Protein AF-A0A2U1A9A3-F1 (afdb_monomer_lite)

Radius of gyration: 21.73 Å; chains: 1; bounding box: 80×41×47 Å

pLDDT: mean 74.32, std 14.32, range [37.69, 92.75]

Sequence (187 aa):
MKSFYVNKSLPLFVFAVIVMEMLCSCTKDVSLDPQYNYGFKYNHVYKTIDETILEKESDFRTLYFLSKINEAGKKDMDEYLSLENRMVALPKGTLFRVEQLIRSINPEHSTLFVKVRILNGHFKNIQATCFLNIDKYTDPIERDKSYKELRLIAEIPDPAVVIDLGEMPEYKDEKSIPEPEPITYTP

Secondary structure (DSSP, 8-state):
-------THHHHHHHHHHHHHHT--EEEE-TT-GGG-TTPPTT-EEEESS-EEEEEPSS-TT-EEEEEPPTTGGGGGGGGGBTTSSEEEEPTT-EEEEEEEEEEE-SS-EEEEEEEEE-SSTTTT-EEEEEEEE-TT--GGGTTS-TTTTT--B-SPPEEE-----S----SSGGGSPPPPP---B-

Foldseek 3Di:
DDDPPPPPVVVVVVVVVVVVVQQDWDKDWCQVPLLQCLVPHALAKFFFQAKWKWAADPVDNQATAIFHQDPVNVVVQLQQLAPVDRIHIDGGGWMKTFHTWMWIDHNPWIKIWTWIATLADPRHRRIYIWIWTDHPCPDSVCRVHHCVRVVTDTRHGDGDDRPPCPSPDPPPDSVPDDHGDDDRHDD

Organism: NCBI:txid172901

Structure (mmCIF, N/CA/C/O backbone):
data_AF-A0A2U1A9A3-F1
#
_entry.id   AF-A0A2U1A9A3-F1
#
loop_
_atom_site.group_PDB
_atom_site.id
_atom_site.type_symbol
_atom_site.label_atom_id
_atom_site.label_alt_id
_atom_site.label_comp_id
_atom_site.label_asym_id
_atom_site.label_entity_id
_atom_site.label_seq_id
_atom_site.pdbx_PDB_ins_code
_atom_site.Cartn_x
_atom_site.Cartn_y
_atom_site.Cartn_z
_atom_site.occupancy
_atom_site.B_iso_or_equiv
_atom_site.auth_seq_id
_atom_site.auth_comp_id
_atom_site.auth_asym_id
_atom_site.auth_atom_id
_atom_site.pdbx_PDB_model_num
ATOM 1 N N . MET A 1 1 ? 65.855 -17.925 -22.519 1.00 39.69 1 MET A N 1
ATOM 2 C CA . MET A 1 1 ? 64.381 -18.054 -22.573 1.00 39.69 1 MET A CA 1
ATOM 3 C C . MET A 1 1 ? 63.772 -17.035 -21.620 1.00 39.69 1 MET A C 1
ATOM 5 O O . MET A 1 1 ? 63.986 -17.152 -20.422 1.00 39.69 1 MET A O 1
ATOM 9 N N . LYS A 1 2 ? 63.107 -15.989 -22.132 1.00 37.69 2 LYS A N 1
ATOM 10 C CA . LYS A 1 2 ? 62.382 -15.023 -21.290 1.00 37.69 2 LYS A CA 1
ATOM 11 C C . LYS A 1 2 ? 61.052 -15.663 -20.889 1.00 37.69 2 LYS A C 1
ATOM 13 O O . LYS A 1 2 ? 60.216 -15.917 -21.748 1.00 37.69 2 LYS A O 1
ATOM 18 N N . SER A 1 3 ? 60.916 -15.984 -19.606 1.00 39.47 3 SER A N 1
ATOM 19 C CA . SER A 1 3 ? 59.683 -16.517 -19.032 1.00 39.47 3 SER A CA 1
ATOM 20 C C . SER A 1 3 ? 58.622 -15.418 -19.044 1.00 39.47 3 SER A C 1
ATOM 22 O O . SER A 1 3 ? 58.758 -14.415 -18.343 1.00 39.47 3 SER A O 1
ATOM 24 N N . PHE A 1 4 ? 57.591 -15.581 -19.871 1.00 44.16 4 PHE A N 1
ATOM 25 C CA . PHE A 1 4 ? 56.373 -14.788 -19.767 1.00 44.16 4 PHE A CA 1
ATOM 26 C C . PHE A 1 4 ? 55.632 -15.261 -18.517 1.00 44.16 4 PHE A C 1
ATOM 28 O O . PHE A 1 4 ? 54.899 -16.247 -18.547 1.00 44.16 4 PHE A O 1
ATOM 35 N N . TYR A 1 5 ? 55.850 -14.569 -17.399 1.00 47.19 5 TYR A N 1
ATOM 36 C CA . TYR A 1 5 ? 54.973 -14.681 -16.241 1.00 47.19 5 TYR A CA 1
ATOM 37 C C . TYR A 1 5 ? 53.593 -14.165 -16.657 1.00 47.19 5 TYR A C 1
ATOM 39 O O . TYR A 1 5 ? 53.336 -12.962 -16.663 1.00 47.19 5 TYR A O 1
ATOM 47 N N . VAL A 1 6 ? 52.707 -15.078 -17.058 1.00 53.41 6 VAL A N 1
ATOM 48 C CA . VAL A 1 6 ? 51.284 -14.777 -17.212 1.00 53.41 6 VAL A CA 1
ATOM 49 C C . VAL A 1 6 ? 50.788 -14.395 -15.824 1.00 53.41 6 VAL A C 1
ATOM 51 O O . VAL A 1 6 ? 50.753 -15.226 -14.914 1.00 53.41 6 VAL A O 1
ATOM 54 N N . ASN A 1 7 ? 50.494 -13.110 -15.646 1.00 53.59 7 ASN A N 1
ATOM 55 C CA . ASN A 1 7 ? 50.082 -12.542 -14.376 1.00 53.59 7 ASN A CA 1
ATOM 56 C C . ASN A 1 7 ? 48.704 -13.108 -14.001 1.00 53.59 7 ASN A C 1
ATOM 58 O O . ASN A 1 7 ? 47.671 -12.577 -14.404 1.00 53.59 7 ASN A O 1
ATOM 62 N N . LYS A 1 8 ? 48.694 -14.224 -13.260 1.00 54.75 8 LYS A N 1
ATOM 63 C CA . LYS A 1 8 ?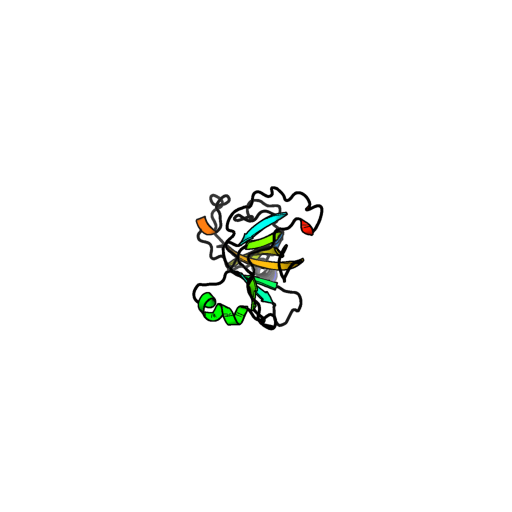 47.480 -14.923 -12.807 1.00 54.75 8 LYS A CA 1
ATOM 64 C C . LYS A 1 8 ? 46.558 -14.034 -11.962 1.00 54.75 8 LYS A C 1
ATOM 66 O O . LYS A 1 8 ? 45.409 -14.411 -11.768 1.00 54.75 8 LYS A O 1
ATOM 71 N N . SER A 1 9 ? 47.024 -12.872 -11.487 1.00 57.66 9 SER A N 1
ATOM 72 C CA . SER A 1 9 ? 46.188 -11.936 -10.731 1.00 57.66 9 SER A CA 1
ATOM 73 C C . SER A 1 9 ? 45.183 -11.190 -11.607 1.00 57.66 9 SER A C 1
ATOM 75 O O . SER A 1 9 ? 44.097 -10.899 -11.127 1.00 57.66 9 SER A O 1
ATOM 77 N N . LEU A 1 10 ? 45.487 -10.932 -12.886 1.00 57.78 10 LEU A N 1
ATOM 78 C CA . LEU A 1 10 ? 44.598 -10.184 -13.779 1.00 57.78 10 LEU A CA 1
ATOM 79 C C . LEU A 1 10 ? 43.265 -10.917 -14.037 1.00 57.78 10 LEU A C 1
ATOM 81 O O . LEU A 1 10 ? 42.221 -10.313 -13.807 1.00 57.78 10 LEU A O 1
ATOM 85 N N . PRO A 1 11 ? 43.243 -12.208 -14.439 1.00 66.56 11 PRO A N 1
ATOM 86 C CA . PRO A 1 11 ? 41.980 -12.924 -14.606 1.00 66.56 11 PRO A CA 1
ATOM 87 C C . PRO A 1 11 ? 41.238 -13.115 -13.279 1.00 66.56 11 PRO A C 1
ATOM 89 O O . PRO A 1 11 ? 40.016 -13.070 -13.272 1.00 66.56 11 PRO A O 1
ATOM 92 N N . LEU A 1 12 ? 41.948 -13.265 -12.155 1.00 63.25 12 LEU A N 1
ATOM 93 C CA . LEU A 1 12 ? 41.345 -13.395 -10.823 1.00 63.25 12 LEU A CA 1
ATOM 94 C C . LEU A 1 12 ? 40.696 -12.085 -10.354 1.00 63.25 12 LEU A C 1
ATOM 96 O O . LEU A 1 12 ? 39.623 -12.109 -9.764 1.00 63.25 12 LEU A O 1
ATOM 100 N N . PHE A 1 13 ? 41.319 -10.948 -10.664 1.00 65.50 13 PHE A N 1
ATOM 101 C CA . PHE A 1 13 ? 40.787 -9.618 -10.387 1.00 65.50 13 PHE A CA 1
ATOM 102 C C . PHE A 1 13 ? 39.561 -9.325 -11.256 1.00 65.50 13 PHE A C 1
ATOM 104 O O . PHE A 1 13 ? 38.554 -8.854 -10.745 1.00 65.50 13 PHE A O 1
ATOM 111 N N . VAL A 1 14 ? 39.602 -9.680 -12.544 1.00 67.56 14 VAL A N 1
ATOM 112 C CA . VAL A 1 14 ? 38.440 -9.573 -13.442 1.00 67.56 14 VAL A CA 1
ATOM 113 C C . VAL A 1 14 ? 37.297 -10.469 -12.959 1.00 67.56 14 VAL A C 1
ATOM 115 O O . VAL A 1 14 ? 36.159 -10.019 -12.904 1.00 67.56 14 VAL A O 1
ATOM 118 N N . PHE A 1 15 ? 37.585 -11.701 -12.529 1.00 66.19 15 PHE A N 1
ATOM 119 C CA . PHE A 1 15 ? 36.570 -12.596 -11.970 1.00 66.19 15 PHE A CA 1
ATOM 120 C C . PHE A 1 15 ? 35.993 -12.056 -10.655 1.00 66.19 15 PHE A C 1
ATOM 122 O O . PHE A 1 15 ? 34.787 -12.116 -10.453 1.00 66.19 15 PHE A O 1
ATOM 129 N N . ALA A 1 16 ? 36.823 -11.475 -9.784 1.00 62.78 16 ALA A N 1
ATOM 130 C CA . ALA A 1 16 ? 36.376 -10.855 -8.539 1.00 62.78 16 ALA A CA 1
ATOM 131 C C . ALA A 1 16 ? 35.516 -9.606 -8.781 1.00 62.78 16 ALA A C 1
ATOM 133 O O . ALA A 1 16 ? 34.522 -9.429 -8.087 1.00 62.78 16 ALA A O 1
ATOM 134 N N . VAL A 1 17 ? 35.847 -8.774 -9.775 1.00 60.88 17 VAL A N 1
ATOM 135 C CA . VAL A 1 17 ? 35.024 -7.620 -10.177 1.00 60.88 17 VAL A CA 1
ATOM 136 C C . VAL A 1 17 ? 33.693 -8.086 -10.759 1.00 60.88 17 VAL A C 1
ATOM 138 O O . VAL A 1 17 ? 32.663 -7.586 -10.338 1.00 60.88 17 VAL A O 1
ATOM 141 N N . ILE A 1 18 ? 33.688 -9.094 -11.634 1.00 59.59 18 ILE A N 1
ATOM 142 C CA . ILE A 1 18 ? 32.456 -9.663 -12.203 1.00 59.59 18 ILE A CA 1
ATOM 143 C C . ILE A 1 18 ? 31.577 -10.294 -11.108 1.00 59.59 18 ILE A C 1
ATOM 145 O O . ILE A 1 18 ? 30.362 -10.126 -11.116 1.00 59.59 18 ILE A O 1
ATOM 149 N N . VAL A 1 19 ? 32.172 -10.998 -10.138 1.00 57.22 19 VAL A N 1
ATOM 150 C CA . VAL A 1 19 ? 31.445 -11.573 -8.993 1.00 57.22 19 VAL A CA 1
ATOM 151 C C . VAL A 1 19 ? 30.937 -10.476 -8.051 1.00 57.22 19 VAL A C 1
ATOM 153 O O . VAL A 1 19 ? 29.809 -10.570 -7.580 1.00 57.22 19 VAL A O 1
ATOM 156 N N . MET A 1 20 ? 31.709 -9.411 -7.814 1.00 53.34 20 MET A N 1
ATOM 157 C CA . MET A 1 20 ? 31.270 -8.254 -7.021 1.00 53.34 20 MET A CA 1
ATOM 158 C C . MET A 1 20 ? 30.166 -7.454 -7.725 1.00 53.34 20 MET A C 1
ATOM 160 O O . MET A 1 20 ? 29.216 -7.050 -7.066 1.00 53.34 20 MET A O 1
ATOM 164 N N . GLU A 1 21 ? 30.228 -7.290 -9.050 1.00 49.75 21 GLU A N 1
ATOM 165 C CA . GLU A 1 21 ? 29.154 -6.693 -9.857 1.00 49.75 21 GLU A CA 1
ATOM 166 C C . GLU A 1 21 ? 27.895 -7.571 -9.862 1.00 49.75 21 GLU A C 1
ATOM 168 O O . GLU A 1 21 ? 26.786 -7.044 -9.816 1.00 49.75 21 GLU A O 1
ATOM 173 N N . MET A 1 22 ? 28.041 -8.903 -9.832 1.00 51.38 22 MET A N 1
ATOM 174 C CA . MET A 1 22 ? 26.911 -9.822 -9.643 1.00 51.38 22 MET A CA 1
ATOM 175 C C . MET A 1 22 ? 26.322 -9.775 -8.227 1.00 51.38 22 MET A C 1
ATOM 177 O O . MET A 1 22 ? 25.155 -10.107 -8.063 1.00 51.38 22 MET A O 1
ATOM 181 N N . LEU A 1 23 ? 27.080 -9.357 -7.211 1.00 50.19 23 LEU A N 1
ATOM 182 C CA . LEU A 1 23 ? 26.618 -9.252 -5.819 1.00 50.19 23 LEU A CA 1
ATOM 183 C C . LEU A 1 23 ? 26.020 -7.879 -5.472 1.00 50.19 23 LEU A C 1
ATOM 185 O O . LEU A 1 23 ? 25.498 -7.699 -4.371 1.00 50.19 23 LEU A O 1
ATOM 189 N N . CYS A 1 24 ? 26.055 -6.912 -6.389 1.00 56.44 24 CYS A N 1
ATOM 190 C CA . CYS A 1 24 ? 25.437 -5.613 -6.170 1.00 56.44 24 CYS A CA 1
ATOM 191 C C . CYS A 1 24 ? 23.916 -5.719 -6.310 1.00 56.44 24 CYS A C 1
ATOM 193 O O . CYS A 1 24 ? 23.366 -5.710 -7.410 1.00 56.44 24 CYS A O 1
ATOM 195 N N . SER A 1 25 ? 23.222 -5.765 -5.173 1.00 60.03 25 SER A N 1
ATOM 196 C CA . SER A 1 25 ? 21.809 -5.408 -5.134 1.00 60.03 25 SER A CA 1
ATOM 197 C C . SER A 1 25 ? 21.655 -3.977 -5.658 1.00 60.03 25 SER A C 1
ATOM 199 O O . SER A 1 25 ? 22.140 -3.030 -5.034 1.00 60.03 25 SER A O 1
ATOM 201 N N . CYS A 1 26 ? 21.007 -3.813 -6.806 1.00 71.50 26 CYS A N 1
ATOM 202 C CA . CYS A 1 26 ? 20.760 -2.506 -7.401 1.00 71.50 26 CYS A CA 1
ATOM 203 C C . CYS A 1 26 ? 19.384 -2.017 -6.966 1.00 71.50 26 CYS A C 1
ATOM 205 O O . CYS A 1 26 ? 18.371 -2.622 -7.320 1.00 71.50 26 CYS A O 1
ATOM 207 N N . THR A 1 27 ? 19.344 -0.908 -6.232 1.00 77.69 27 THR A N 1
ATOM 208 C CA . THR A 1 27 ? 18.111 -0.168 -5.968 1.00 77.69 27 THR A CA 1
ATOM 209 C C . THR A 1 27 ? 18.036 1.035 -6.899 1.00 77.69 27 THR A C 1
ATOM 211 O O . THR A 1 27 ? 18.993 1.795 -7.047 1.00 77.69 27 THR A O 1
ATOM 214 N N . LYS A 1 28 ? 16.900 1.202 -7.574 1.00 83.62 28 LYS A N 1
ATOM 215 C CA . LYS A 1 28 ? 16.670 2.309 -8.503 1.00 83.62 28 LYS A CA 1
ATOM 216 C C . LYS A 1 28 ? 15.280 2.885 -8.283 1.00 83.62 28 LYS A C 1
ATOM 218 O O . LYS A 1 28 ? 14.304 2.139 -8.243 1.00 83.62 28 LYS A O 1
ATOM 223 N N . ASP A 1 29 ? 15.202 4.208 -8.181 1.00 86.44 29 ASP A N 1
ATOM 224 C CA . ASP A 1 29 ? 13.930 4.917 -8.282 1.00 86.44 29 ASP A CA 1
ATOM 225 C C . ASP A 1 29 ? 13.413 4.814 -9.722 1.00 86.44 29 ASP A C 1
ATOM 227 O O . ASP A 1 29 ? 14.089 5.197 -10.681 1.00 86.44 29 ASP A O 1
ATOM 231 N N . VAL A 1 30 ? 12.231 4.229 -9.859 1.00 85.88 30 VAL A N 1
ATOM 232 C CA . VAL A 1 30 ? 11.543 3.971 -11.124 1.00 85.88 30 VAL A CA 1
ATOM 233 C C . VAL A 1 30 ? 10.169 4.644 -11.154 1.00 85.88 30 VAL A C 1
ATOM 235 O O . VAL A 1 30 ? 9.340 4.308 -11.990 1.00 85.88 30 VAL A O 1
ATOM 238 N N . SER A 1 31 ? 9.925 5.625 -10.277 1.00 84.50 31 SER A N 1
ATOM 239 C CA . SER A 1 31 ? 8.632 6.317 -10.138 1.00 84.50 31 SER A CA 1
ATOM 240 C C . SER A 1 31 ? 8.124 6.932 -11.442 1.00 84.50 31 SER A C 1
ATOM 242 O O . SER A 1 31 ? 6.923 6.943 -11.697 1.00 84.50 31 SER A O 1
ATOM 244 N N . LEU A 1 32 ? 9.044 7.432 -12.271 1.00 83.44 32 LEU A N 1
ATOM 245 C CA . LEU A 1 32 ? 8.745 8.074 -13.554 1.00 83.44 32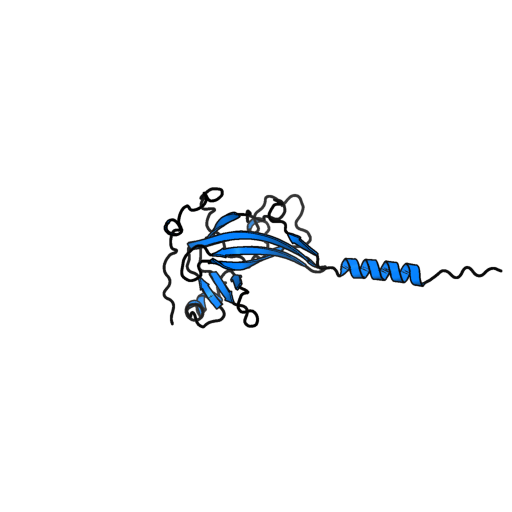 LEU A CA 1
ATOM 246 C C . LEU A 1 32 ? 8.905 7.134 -14.753 1.00 83.44 32 LEU A C 1
ATOM 248 O O . LEU A 1 32 ? 8.773 7.583 -15.888 1.00 83.44 32 LEU A O 1
ATOM 252 N N . ASP A 1 33 ? 9.224 5.861 -14.520 1.00 81.94 33 ASP A N 1
ATOM 253 C CA . ASP A 1 33 ? 9.411 4.873 -15.573 1.00 81.94 33 ASP A CA 1
ATOM 254 C C . ASP A 1 33 ? 8.151 3.997 -15.672 1.00 81.94 33 ASP A C 1
ATOM 256 O O . ASP A 1 33 ? 7.931 3.127 -14.820 1.00 81.94 33 ASP A O 1
ATOM 260 N N . PRO A 1 34 ? 7.302 4.205 -16.700 1.00 74.31 34 PRO A N 1
ATOM 261 C CA . PRO A 1 34 ? 6.037 3.491 -16.832 1.00 74.31 34 PRO A CA 1
ATOM 262 C C . PRO A 1 34 ? 6.207 1.972 -16.860 1.00 74.31 34 PRO A C 1
ATOM 264 O O . PRO A 1 34 ? 5.292 1.263 -16.451 1.00 74.31 34 PRO A O 1
ATOM 267 N N . GLN A 1 35 ? 7.377 1.471 -17.275 1.00 75.69 35 GLN A N 1
ATOM 268 C CA . GLN A 1 35 ? 7.673 0.040 -17.329 1.00 75.69 35 GLN A CA 1
ATOM 269 C C . GLN A 1 35 ? 7.561 -0.646 -15.959 1.00 75.69 35 GLN A C 1
ATOM 271 O O . GLN A 1 35 ? 7.326 -1.851 -15.897 1.00 75.69 35 GLN A O 1
ATOM 276 N N . TYR A 1 36 ? 7.760 0.090 -14.865 1.00 76.25 36 TYR A N 1
ATOM 277 C CA . TYR A 1 36 ? 7.803 -0.474 -13.515 1.00 76.25 36 TYR A CA 1
ATOM 278 C C . TYR A 1 36 ? 6.608 -0.067 -12.661 1.00 76.25 36 TYR A C 1
ATOM 280 O O . TYR A 1 36 ? 6.655 -0.180 -11.438 1.00 76.25 36 TYR A O 1
ATOM 288 N N . ASN A 1 37 ? 5.542 0.413 -13.299 1.00 74.69 37 ASN A N 1
ATOM 289 C CA . ASN A 1 37 ? 4.372 0.907 -12.596 1.00 74.69 37 ASN A CA 1
ATOM 290 C C . ASN A 1 37 ? 3.504 -0.261 -12.073 1.00 74.69 37 ASN A C 1
ATOM 292 O O . ASN A 1 37 ? 2.991 -0.179 -10.965 1.00 74.69 37 ASN A O 1
ATOM 296 N N . TYR A 1 38 ? 3.392 -1.380 -12.806 1.00 75.75 38 TYR A N 1
ATOM 297 C CA . TYR A 1 38 ? 2.567 -2.558 -12.464 1.00 75.75 38 TYR A CA 1
ATOM 298 C C . TYR A 1 38 ? 1.140 -2.221 -11.971 1.00 75.75 38 TYR A C 1
ATOM 300 O O . TYR A 1 38 ? 0.568 -2.931 -11.138 1.00 75.75 38 TYR A O 1
ATOM 308 N N . GLY A 1 39 ? 0.556 -1.128 -12.478 1.00 76.88 39 GLY A N 1
ATOM 309 C CA . GLY A 1 39 ? -0.741 -0.582 -12.049 1.00 76.88 39 GLY A CA 1
ATOM 310 C C . GLY A 1 39 ? -0.673 0.552 -11.010 1.00 76.88 39 GLY A C 1
ATOM 311 O O . GLY A 1 39 ? -1.685 1.214 -10.765 1.00 76.88 39 GLY A O 1
ATOM 312 N N . PHE A 1 40 ? 0.505 0.832 -10.449 1.00 80.44 40 PHE A N 1
ATOM 313 C CA . PHE A 1 40 ? 0.788 1.920 -9.509 1.00 80.44 40 PHE A CA 1
ATOM 314 C C . PHE A 1 40 ? 1.415 3.112 -10.214 1.00 80.44 40 PHE A C 1
ATOM 316 O O . PHE A 1 40 ? 2.524 3.037 -10.723 1.00 80.44 40 PHE A O 1
ATOM 323 N N . LYS A 1 41 ? 0.728 4.247 -10.211 1.00 81.75 41 LYS A N 1
ATOM 324 C CA . LYS A 1 41 ? 1.189 5.490 -10.819 1.00 81.75 41 LYS A CA 1
ATOM 325 C C . LYS A 1 41 ? 1.710 6.415 -9.736 1.00 81.75 41 LYS A C 1
ATOM 327 O O . LYS A 1 41 ? 1.053 6.615 -8.716 1.00 81.75 41 LYS A O 1
ATOM 332 N N . TYR A 1 42 ? 2.879 6.995 -9.978 1.00 83.50 42 TYR A N 1
ATOM 333 C CA . TYR A 1 42 ? 3.433 8.032 -9.119 1.00 83.50 42 TYR A CA 1
ATOM 334 C C . TYR A 1 42 ? 2.439 9.191 -8.938 1.00 83.50 42 TYR A C 1
ATOM 336 O O . TYR A 1 42 ? 1.751 9.579 -9.880 1.00 83.50 42 TYR A O 1
ATOM 344 N N . ASN A 1 43 ? 2.358 9.716 -7.714 1.00 82.75 43 ASN A N 1
ATOM 345 C CA . ASN A 1 43 ? 1.446 10.780 -7.286 1.00 82.75 43 ASN A CA 1
ATOM 346 C C . ASN A 1 43 ? -0.055 10.468 -7.456 1.00 82.75 43 ASN A C 1
ATOM 348 O O . ASN A 1 43 ? -0.900 11.355 -7.341 1.00 82.75 43 ASN A O 1
ATOM 352 N N . HIS A 1 44 ? -0.409 9.206 -7.700 1.00 81.50 44 HIS A N 1
ATOM 353 C CA . HIS A 1 44 ? -1.796 8.787 -7.825 1.00 81.50 44 HIS A CA 1
ATOM 354 C C . HIS A 1 44 ? -2.343 8.257 -6.498 1.00 81.50 44 HIS A C 1
ATOM 356 O O . HIS A 1 44 ? -1.597 7.713 -5.675 1.00 81.50 44 HIS A O 1
ATOM 362 N N . VAL A 1 45 ? -3.650 8.435 -6.293 1.00 84.19 45 VAL A N 1
ATOM 363 C CA . VAL A 1 45 ? -4.359 8.015 -5.081 1.00 84.19 45 VAL A CA 1
ATOM 364 C C . VAL A 1 45 ? -5.168 6.764 -5.355 1.00 84.19 45 VAL A C 1
ATOM 366 O O . VAL A 1 45 ? -5.878 6.661 -6.350 1.00 84.19 45 VAL A O 1
ATOM 369 N N . TYR A 1 46 ? -5.094 5.834 -4.419 1.00 83.75 46 TYR A N 1
ATOM 370 C CA . TYR A 1 46 ? -5.783 4.560 -4.467 1.00 83.75 46 TYR A CA 1
ATOM 371 C C . TYR A 1 46 ? -6.631 4.385 -3.215 1.00 83.75 46 TYR A C 1
ATOM 373 O O . TYR A 1 46 ? -6.301 4.904 -2.148 1.00 83.75 46 TYR A O 1
ATOM 381 N N . LYS A 1 47 ? -7.718 3.626 -3.361 1.00 86.00 47 LYS A N 1
ATOM 382 C CA . LYS A 1 47 ? -8.618 3.237 -2.275 1.00 86.00 47 LYS A CA 1
ATOM 383 C C . LYS A 1 47 ? -8.601 1.722 -2.107 1.00 86.00 47 LYS A C 1
ATOM 385 O O . LYS A 1 47 ? -8.735 1.000 -3.098 1.00 86.00 47 LYS A O 1
ATOM 390 N N . THR A 1 48 ? -8.465 1.245 -0.875 1.00 85.88 48 THR A N 1
ATOM 391 C CA . THR A 1 48 ? -8.499 -0.194 -0.560 1.00 85.88 48 THR A CA 1
ATOM 392 C C . THR A 1 48 ? -9.912 -0.775 -0.734 1.00 85.88 48 THR A C 1
ATOM 394 O O . THR A 1 48 ? -10.902 -0.102 -0.425 1.00 85.88 48 THR A O 1
ATOM 397 N N . ILE A 1 49 ? -10.031 -2.009 -1.257 1.00 82.12 49 ILE A N 1
ATOM 398 C CA . ILE A 1 49 ? -11.334 -2.728 -1.339 1.00 82.12 49 ILE A CA 1
ATOM 399 C C . ILE A 1 49 ? -11.734 -3.317 0.005 1.00 82.12 49 ILE A C 1
ATOM 401 O O . ILE A 1 49 ? -12.916 -3.363 0.327 1.00 82.12 49 ILE A O 1
ATOM 405 N N . ASP A 1 50 ? -10.726 -3.786 0.724 1.00 85.00 50 ASP A N 1
ATOM 406 C CA . ASP A 1 50 ? -10.820 -4.571 1.943 1.00 85.00 50 ASP A CA 1
ATOM 407 C C . ASP A 1 50 ? -9.953 -3.904 3.017 1.00 85.00 50 ASP A C 1
ATOM 409 O O . ASP A 1 50 ? -9.210 -2.950 2.747 1.00 85.00 50 ASP A O 1
ATOM 413 N N . GLU A 1 51 ? -10.044 -4.422 4.234 1.00 87.88 51 GLU A N 1
ATOM 414 C CA . GLU A 1 51 ? -9.143 -4.094 5.327 1.00 87.88 51 GLU A CA 1
ATOM 415 C C . GLU A 1 51 ? -7.698 -4.511 4.993 1.00 87.88 51 GLU A C 1
ATOM 417 O O . GLU A 1 51 ? -7.437 -5.498 4.293 1.00 87.88 51 GLU A O 1
ATOM 422 N N . THR A 1 52 ? -6.735 -3.745 5.499 1.00 89.06 52 THR A N 1
ATOM 423 C CA . THR A 1 52 ? -5.301 -3.948 5.226 1.00 89.06 52 THR A CA 1
ATOM 424 C C . THR A 1 52 ? -4.502 -3.875 6.508 1.00 89.06 52 THR A C 1
ATOM 426 O O . THR A 1 52 ? -4.839 -3.064 7.360 1.00 89.06 52 THR A O 1
ATOM 429 N N . ILE A 1 53 ? -3.415 -4.627 6.640 1.00 91.19 53 ILE A N 1
ATOM 430 C CA . ILE A 1 53 ? -2.533 -4.489 7.800 1.00 91.19 53 ILE A CA 1
ATOM 431 C C . ILE A 1 53 ? -1.536 -3.368 7.558 1.00 91.19 53 ILE A C 1
ATOM 433 O O . ILE A 1 53 ? -0.850 -3.333 6.538 1.00 91.19 53 ILE A O 1
ATOM 437 N N . LEU A 1 54 ? -1.439 -2.481 8.539 1.00 91.25 54 LEU A N 1
ATOM 438 C CA . LEU A 1 54 ? -0.297 -1.620 8.763 1.00 91.25 54 LEU A CA 1
ATOM 439 C C . LEU A 1 54 ? 0.595 -2.281 9.812 1.00 91.25 54 LEU A C 1
ATOM 441 O O . LEU A 1 54 ? 0.257 -2.337 10.993 1.00 91.25 54 LEU A O 1
ATOM 445 N N . GLU A 1 55 ? 1.742 -2.781 9.384 1.00 90.88 55 GLU A N 1
ATOM 446 C CA . GLU A 1 55 ? 2.753 -3.328 10.274 1.00 90.88 55 GLU A CA 1
ATOM 447 C C . GLU A 1 55 ? 3.795 -2.260 10.589 1.00 90.88 55 GLU A C 1
ATOM 449 O O . GLU A 1 55 ? 4.361 -1.635 9.694 1.00 90.88 55 GLU A O 1
ATOM 454 N N . LYS A 1 56 ? 4.077 -2.070 11.872 1.00 87.25 56 LYS A N 1
ATOM 455 C CA . LYS A 1 56 ? 5.178 -1.249 12.357 1.00 87.25 56 LYS A CA 1
ATOM 456 C C . LYS A 1 56 ? 6.388 -2.136 12.611 1.00 87.25 56 LYS A C 1
ATOM 458 O O . LYS A 1 56 ? 6.283 -3.153 13.290 1.00 87.25 56 LYS A O 1
ATOM 463 N N . GLU A 1 57 ? 7.553 -1.756 12.111 1.00 82.00 57 GLU A N 1
ATOM 464 C CA . GLU A 1 57 ? 8.758 -2.529 12.394 1.00 82.00 57 GLU A CA 1
ATOM 465 C C . GLU A 1 57 ? 9.188 -2.343 13.856 1.00 82.00 57 GLU A C 1
ATOM 467 O O . GLU A 1 57 ? 9.298 -1.220 14.354 1.00 82.00 57 GLU A O 1
ATOM 472 N N . SER A 1 58 ? 9.422 -3.447 14.568 1.00 68.81 58 SER A N 1
ATOM 473 C CA . SER A 1 58 ? 9.710 -3.429 16.010 1.00 68.81 58 SER A CA 1
ATOM 474 C C . SER A 1 58 ? 10.982 -2.650 16.360 1.00 68.81 58 SER A C 1
ATOM 476 O O . SER A 1 58 ? 11.004 -1.940 17.365 1.00 68.81 58 SER A O 1
ATOM 478 N N . ASP A 1 59 ? 12.006 -2.727 15.509 1.00 67.31 59 ASP A N 1
ATOM 479 C CA . ASP A 1 59 ? 13.313 -2.106 15.758 1.00 67.31 59 ASP A CA 1
ATOM 480 C C . ASP A 1 59 ? 13.410 -0.676 15.203 1.00 67.31 59 ASP A C 1
ATOM 482 O O . ASP A 1 59 ? 14.252 0.118 15.630 1.00 67.31 59 ASP A O 1
ATOM 486 N N . PHE A 1 60 ? 12.502 -0.303 14.296 1.00 61.03 60 PHE A N 1
ATOM 487 C CA . PHE A 1 60 ? 12.500 0.995 13.635 1.00 61.03 60 PHE A CA 1
ATOM 488 C C . PHE A 1 60 ? 11.174 1.708 13.881 1.00 61.03 60 PHE A C 1
ATOM 490 O O . PHE A 1 60 ? 10.164 1.449 13.235 1.00 61.03 60 PHE A O 1
ATOM 497 N N . ARG A 1 61 ? 11.191 2.702 14.779 1.00 63.53 61 ARG A N 1
ATOM 498 C CA . ARG A 1 61 ? 9.990 3.460 15.192 1.00 63.53 61 ARG A CA 1
ATOM 499 C C . ARG A 1 61 ? 9.219 4.129 14.042 1.00 63.53 61 ARG A C 1
ATOM 501 O O . ARG A 1 61 ? 8.090 4.561 14.265 1.00 63.53 61 ARG A O 1
ATOM 508 N N . THR A 1 62 ? 9.827 4.259 12.865 1.00 69.94 62 THR A N 1
ATOM 509 C CA . THR A 1 62 ? 9.306 5.010 11.717 1.00 69.94 62 THR A CA 1
ATOM 510 C C . THR A 1 62 ? 9.106 4.171 10.457 1.00 69.94 62 THR A C 1
ATOM 512 O O . THR A 1 62 ? 8.690 4.739 9.450 1.00 69.94 62 THR A O 1
ATOM 515 N N . LEU A 1 63 ? 9.426 2.872 10.469 1.00 81.81 63 LEU A N 1
ATOM 516 C CA . LEU A 1 63 ? 9.201 2.013 9.307 1.00 81.81 63 LEU A CA 1
ATOM 517 C C . LEU A 1 63 ? 7.845 1.334 9.425 1.00 81.81 63 LEU A C 1
ATOM 519 O O . LEU A 1 63 ? 7.540 0.685 10.427 1.00 81.81 63 LEU A O 1
ATOM 523 N N . TYR A 1 64 ? 7.045 1.526 8.382 1.00 88.75 64 TYR A N 1
ATOM 524 C CA . TYR A 1 64 ? 5.725 0.943 8.259 1.00 88.75 64 TYR A CA 1
ATOM 525 C C . TYR A 1 64 ? 5.624 0.162 6.960 1.00 88.75 64 TYR A C 1
ATOM 527 O O . TYR A 1 64 ? 6.096 0.610 5.907 1.00 88.75 64 TYR A O 1
ATOM 535 N N . PHE A 1 65 ? 4.947 -0.971 7.034 1.00 89.94 65 PHE A N 1
ATOM 536 C CA . PHE A 1 65 ? 4.642 -1.824 5.904 1.00 89.94 65 PHE A CA 1
ATOM 537 C C . PHE A 1 65 ? 3.138 -1.954 5.759 1.00 89.94 65 PHE A C 1
ATOM 539 O O . PHE A 1 65 ? 2.418 -2.063 6.748 1.00 89.94 65 PHE A O 1
ATOM 546 N N . LEU A 1 66 ? 2.667 -1.906 4.520 1.00 89.62 66 LEU A N 1
ATOM 547 C CA . LEU A 1 66 ? 1.276 -2.171 4.199 1.00 89.62 66 LEU A CA 1
ATOM 548 C C . LEU A 1 66 ? 1.179 -3.520 3.518 1.00 89.62 66 LEU A C 1
ATOM 550 O O . LEU A 1 66 ? 1.791 -3.731 2.466 1.00 89.62 66 LEU A O 1
ATOM 554 N N . SER A 1 67 ? 0.370 -4.393 4.105 1.00 88.00 67 SER A N 1
ATOM 555 C CA . SER A 1 67 ? 0.111 -5.717 3.573 1.00 88.00 67 SER A CA 1
ATOM 556 C C . SER A 1 67 ? -1.383 -6.017 3.472 1.00 88.00 67 SER A C 1
ATOM 558 O O . SER A 1 67 ? -2.226 -5.504 4.215 1.00 88.00 67 SER A O 1
ATOM 560 N N . LYS A 1 68 ? -1.742 -6.849 2.498 1.00 85.31 68 LYS A N 1
ATOM 561 C CA . LYS A 1 68 ? -3.082 -7.417 2.380 1.00 85.31 68 LYS A CA 1
ATOM 562 C C . LYS A 1 68 ? -3.334 -8.399 3.527 1.00 85.31 68 LYS A C 1
ATOM 564 O O . LYS A 1 68 ? -2.508 -9.267 3.798 1.00 85.31 68 LYS A O 1
ATOM 569 N N . ILE A 1 69 ? -4.526 -8.339 4.121 1.00 82.75 69 ILE A N 1
ATOM 570 C CA . ILE A 1 69 ? -4.978 -9.366 5.064 1.00 82.75 69 ILE A CA 1
ATOM 571 C C . ILE A 1 69 ? -5.326 -10.636 4.279 1.00 82.75 69 ILE A C 1
ATOM 573 O O . ILE A 1 69 ? -6.201 -10.628 3.407 1.00 82.75 69 ILE A O 1
ATOM 577 N N . ASN A 1 70 ? -4.639 -11.738 4.575 1.00 79.88 70 ASN A N 1
ATOM 578 C CA . ASN A 1 70 ? -4.975 -13.047 4.019 1.00 79.88 70 ASN A CA 1
ATOM 579 C C . ASN A 1 70 ? -6.209 -13.648 4.728 1.00 79.88 70 ASN A C 1
ATOM 581 O O . ASN A 1 70 ? -6.590 -13.227 5.817 1.00 79.88 70 ASN A O 1
ATOM 585 N N . GLU A 1 71 ? -6.857 -14.648 4.123 1.00 76.94 71 GLU A N 1
ATOM 586 C CA . GLU A 1 71 ? -8.073 -15.253 4.703 1.00 76.94 71 GLU A CA 1
ATOM 587 C C . GLU A 1 71 ? -7.857 -15.848 6.101 1.00 76.94 71 GLU A C 1
ATOM 589 O O . GLU A 1 71 ? -8.784 -15.872 6.907 1.00 76.94 71 GLU A O 1
ATOM 594 N N . ALA A 1 72 ? -6.641 -16.318 6.395 1.00 72.12 72 ALA A N 1
ATOM 595 C CA . ALA A 1 72 ? -6.282 -16.810 7.718 1.00 72.12 72 ALA A CA 1
ATOM 596 C C . ALA A 1 72 ? -6.284 -15.673 8.752 1.00 72.12 72 ALA A C 1
ATOM 598 O O . ALA A 1 72 ? -6.956 -15.793 9.767 1.00 72.12 72 ALA A O 1
ATOM 599 N N . GLY A 1 73 ? -5.636 -14.547 8.448 1.00 75.06 73 GLY A N 1
ATOM 600 C CA . GLY A 1 73 ? -5.559 -13.371 9.312 1.00 75.06 73 GLY A CA 1
ATOM 601 C C . GLY A 1 73 ? -6.902 -12.674 9.508 1.00 75.06 73 GLY A C 1
ATOM 602 O O . GLY A 1 73 ? -7.122 -12.065 10.547 1.00 75.06 73 GLY A O 1
ATOM 603 N N . LYS A 1 74 ? -7.864 -12.826 8.582 1.00 80.06 74 LYS A N 1
ATOM 604 C CA . LYS A 1 74 ? -9.238 -12.340 8.815 1.00 80.06 74 LYS A CA 1
ATOM 605 C C . LYS A 1 74 ? -9.914 -13.023 10.015 1.00 80.06 74 LYS A C 1
ATOM 607 O O . LYS A 1 74 ? -10.848 -12.449 10.565 1.00 80.06 74 LYS A O 1
ATOM 612 N N . LYS A 1 75 ? -9.480 -14.226 10.420 1.00 81.19 75 LYS A N 1
ATOM 613 C CA . LYS A 1 75 ? -10.033 -14.932 11.593 1.00 81.19 75 LYS A CA 1
ATOM 614 C C . LYS A 1 75 ? -9.574 -14.330 12.917 1.00 81.19 75 LYS A C 1
ATOM 616 O O . LYS A 1 75 ? -10.333 -14.380 13.875 1.00 81.19 75 LYS A O 1
ATOM 621 N N . ASP A 1 76 ? -8.395 -13.719 12.920 1.00 82.56 76 ASP A N 1
ATOM 622 C CA . ASP A 1 76 ? -7.764 -13.115 14.095 1.00 82.56 76 ASP A CA 1
ATOM 623 C C . ASP A 1 76 ? -7.856 -11.576 14.032 1.00 82.56 76 ASP A C 1
ATOM 625 O O . ASP A 1 76 ? -7.037 -10.859 14.599 1.00 82.56 76 ASP A O 1
ATOM 629 N N . MET A 1 77 ? -8.863 -11.047 13.319 1.00 83.88 77 MET A N 1
ATOM 630 C CA . MET A 1 77 ? -9.017 -9.610 13.059 1.00 83.88 77 MET A CA 1
ATOM 631 C C . MET A 1 77 ? -9.049 -8.776 14.341 1.00 83.88 77 MET A C 1
ATOM 633 O O . MET A 1 77 ? -8.484 -7.686 14.367 1.00 83.88 77 MET A O 1
ATOM 637 N N . ASP A 1 78 ? -9.669 -9.301 15.400 1.00 84.88 78 ASP A N 1
ATOM 638 C CA . ASP A 1 78 ? -9.762 -8.628 16.697 1.00 84.88 78 ASP A CA 1
ATOM 639 C C . ASP A 1 78 ? -8.377 -8.323 17.289 1.00 84.88 78 ASP A C 1
ATOM 641 O O . ASP A 1 78 ? -8.196 -7.282 17.920 1.00 84.88 78 ASP A O 1
ATOM 645 N N . GLU A 1 79 ? -7.371 -9.165 17.026 1.00 83.75 79 GLU A N 1
ATOM 646 C CA . GLU A 1 79 ? -5.994 -8.902 17.453 1.00 83.75 79 GLU A CA 1
ATOM 647 C C . GLU A 1 79 ? -5.414 -7.684 16.724 1.00 83.75 79 GLU A C 1
ATOM 649 O O . GLU A 1 79 ? -4.691 -6.886 17.313 1.00 83.75 79 GLU A O 1
ATOM 654 N N . TYR A 1 80 ? -5.776 -7.455 15.464 1.00 86.06 80 TYR A N 1
ATOM 655 C CA . TYR A 1 80 ? -5.300 -6.300 14.700 1.00 86.06 80 TYR A CA 1
ATOM 656 C C . TYR A 1 80 ? -6.045 -4.997 15.020 1.00 86.06 80 TYR A C 1
ATOM 658 O O . TYR A 1 80 ? -5.661 -3.942 14.518 1.00 86.06 80 TYR A O 1
ATOM 666 N N . LEU A 1 81 ? -7.099 -5.025 15.839 1.00 85.88 81 LEU A N 1
ATOM 667 C CA . LEU A 1 81 ? -7.860 -3.826 16.213 1.00 85.88 81 LEU A CA 1
ATOM 668 C C . LEU A 1 81 ? -7.289 -3.096 17.438 1.00 85.88 81 LEU A C 1
ATOM 670 O O . LEU A 1 81 ? -7.804 -2.036 17.796 1.00 85.88 81 LEU A O 1
ATOM 674 N N . SER A 1 82 ? -6.214 -3.597 18.053 1.00 86.12 82 SER A N 1
ATOM 675 C CA . SER A 1 82 ? -5.499 -2.878 19.114 1.00 86.12 82 SER A CA 1
ATOM 676 C C . SER A 1 82 ? -4.445 -1.930 18.546 1.00 86.12 82 SER A C 1
ATOM 678 O O . SER A 1 82 ? -3.598 -2.326 17.747 1.00 86.12 82 SER A O 1
ATOM 680 N N . LEU A 1 83 ? -4.450 -0.677 19.011 1.00 83.88 83 LEU A N 1
ATOM 681 C CA . LEU A 1 83 ? -3.433 0.318 18.645 1.00 83.88 83 LEU A CA 1
ATOM 682 C C . LEU A 1 83 ? -2.065 0.057 19.296 1.00 83.88 83 LEU A C 1
ATOM 684 O O . LEU A 1 83 ? -1.063 0.624 18.856 1.00 83.88 83 LEU A O 1
ATOM 688 N N . GLU A 1 84 ? -2.014 -0.779 20.335 1.00 83.62 84 GLU A N 1
ATOM 689 C CA . GLU A 1 84 ? -0.766 -1.180 20.993 1.00 83.62 84 GLU A CA 1
ATOM 690 C C . GLU A 1 84 ? -0.005 -2.242 20.191 1.00 83.62 84 GLU A C 1
ATOM 692 O O . GLU A 1 84 ? 1.203 -2.424 20.376 1.00 83.62 84 GLU A O 1
ATOM 697 N N . ASN A 1 85 ? -0.692 -2.926 19.272 1.00 83.31 85 ASN A N 1
ATOM 698 C CA . ASN A 1 85 ? -0.110 -4.018 18.518 1.00 83.31 85 ASN A CA 1
ATOM 699 C C . ASN A 1 85 ? 0.828 -3.547 17.407 1.00 83.31 85 ASN A C 1
ATOM 701 O O . ASN A 1 85 ? 0.694 -2.482 16.803 1.00 83.31 85 ASN A O 1
ATOM 705 N N . ARG A 1 86 ? 1.811 -4.406 17.118 1.00 86.94 86 ARG A N 1
ATOM 706 C CA . ARG A 1 86 ? 2.771 -4.208 16.025 1.00 86.94 86 ARG A CA 1
ATOM 707 C C . ARG A 1 86 ? 2.069 -4.140 14.666 1.00 86.94 86 ARG A C 1
ATOM 709 O O . ARG A 1 86 ? 2.511 -3.412 13.784 1.00 86.94 86 ARG A O 1
ATOM 716 N N . MET A 1 87 ? 1.011 -4.924 14.504 1.00 89.06 87 MET A N 1
ATOM 717 C CA . MET A 1 87 ? 0.193 -5.004 13.301 1.00 89.06 87 MET A CA 1
ATOM 718 C C . MET A 1 87 ? -1.187 -4.453 13.627 1.00 89.06 87 MET A C 1
ATOM 720 O O . MET A 1 87 ? -1.834 -4.956 14.543 1.00 89.06 87 MET A O 1
ATOM 724 N N . VAL A 1 88 ? -1.623 -3.442 12.878 1.00 90.62 88 VAL A N 1
ATOM 725 C CA . VAL A 1 88 ? -2.932 -2.809 13.058 1.00 90.62 88 VAL A CA 1
ATOM 726 C C . VAL A 1 88 ? -3.729 -2.891 11.765 1.00 90.62 88 VAL A C 1
ATOM 728 O O . VAL A 1 88 ? -3.203 -2.611 10.688 1.00 90.62 88 VAL A O 1
ATOM 731 N N . ALA A 1 89 ? -5.004 -3.255 11.852 1.00 91.50 89 ALA A N 1
ATOM 732 C CA . ALA A 1 89 ? -5.904 -3.239 10.711 1.00 91.50 89 ALA A CA 1
ATOM 733 C C . ALA A 1 89 ? -6.280 -1.796 10.361 1.00 91.50 89 ALA A C 1
ATOM 735 O O . ALA A 1 89 ? -6.673 -1.009 11.215 1.00 91.50 89 ALA A O 1
ATOM 736 N N . LEU A 1 90 ? -6.185 -1.453 9.085 1.00 91.00 90 LEU A N 1
ATOM 737 C CA . LEU A 1 90 ? -6.761 -0.247 8.518 1.00 91.00 90 LEU A CA 1
ATOM 738 C C . LEU A 1 90 ? -8.112 -0.593 7.895 1.00 91.00 90 LEU A C 1
ATOM 740 O O . LEU A 1 90 ? -8.251 -1.658 7.284 1.00 91.00 90 LEU A O 1
ATOM 744 N N . PRO A 1 91 ? -9.097 0.307 8.016 1.00 89.44 91 PRO A N 1
ATOM 745 C CA . PRO A 1 91 ? -10.430 0.067 7.505 1.00 89.44 91 PRO A CA 1
ATOM 746 C C . PRO A 1 91 ? -10.460 -0.082 5.987 1.00 89.44 91 PRO A C 1
ATOM 748 O O . PRO A 1 91 ? -9.661 0.490 5.239 1.00 89.44 91 PRO A O 1
ATOM 751 N N . LYS A 1 92 ? -11.493 -0.772 5.514 1.00 88.38 92 LYS A N 1
ATOM 752 C CA . LYS A 1 92 ? -11.889 -0.702 4.116 1.00 88.38 92 LYS A CA 1
ATOM 753 C C . LYS A 1 92 ? -12.069 0.752 3.677 1.00 88.38 92 LYS A C 1
ATOM 755 O O . LYS A 1 92 ? -12.718 1.573 4.328 1.00 88.38 92 LYS A O 1
ATOM 760 N N . GLY A 1 93 ? -11.537 1.058 2.501 1.00 86.56 93 GLY A N 1
ATOM 761 C CA . GLY A 1 93 ? -11.641 2.380 1.916 1.00 86.56 93 GLY A CA 1
ATOM 762 C C . GLY A 1 93 ? -10.581 3.375 2.376 1.00 86.56 93 GLY A C 1
ATOM 763 O O . GLY A 1 93 ? -10.713 4.563 2.067 1.00 86.56 93 GLY A O 1
ATOM 764 N N . THR A 1 94 ? -9.536 2.917 3.065 1.00 89.88 94 THR A N 1
ATOM 765 C CA . THR A 1 94 ? -8.331 3.710 3.309 1.00 89.88 94 THR A CA 1
ATOM 766 C C . THR A 1 94 ? -7.762 4.234 1.994 1.00 89.88 94 THR A C 1
ATOM 768 O O . THR A 1 94 ? -7.639 3.505 1.004 1.00 89.88 94 THR A O 1
ATOM 771 N N . LEU A 1 95 ? -7.421 5.521 1.997 1.00 89.31 95 LEU A N 1
ATOM 772 C CA . LEU A 1 95 ? -6.807 6.214 0.877 1.00 89.31 95 LEU A CA 1
ATOM 773 C C . LEU A 1 95 ? -5.296 6.276 1.053 1.00 89.31 95 LEU A C 1
ATOM 775 O O . LEU A 1 95 ? -4.800 6.678 2.108 1.00 89.31 95 LEU A O 1
ATOM 779 N N . PHE A 1 96 ? -4.567 5.952 -0.010 1.00 88.25 96 PHE A N 1
ATOM 780 C CA . PHE A 1 96 ? -3.116 6.064 -0.043 1.00 88.25 96 PHE A CA 1
ATOM 781 C C . PHE A 1 96 ? -2.625 6.692 -1.347 1.00 88.25 96 PHE A C 1
ATOM 783 O O . PHE A 1 96 ? -3.126 6.382 -2.426 1.00 88.25 96 PHE A O 1
ATOM 790 N N . ARG A 1 97 ? -1.632 7.580 -1.250 1.00 89.00 97 ARG A N 1
ATOM 791 C CA . ARG A 1 97 ? -0.953 8.200 -2.397 1.00 89.00 97 ARG A CA 1
ATOM 792 C C . ARG A 1 97 ? 0.386 7.534 -2.641 1.00 89.00 97 ARG A C 1
ATOM 794 O O . ARG A 1 97 ? 1.180 7.460 -1.710 1.00 89.00 97 ARG A O 1
ATOM 801 N N . VAL A 1 98 ? 0.679 7.142 -3.875 1.00 87.44 98 VAL A N 1
ATOM 802 C CA . VAL A 1 98 ? 2.007 6.632 -4.250 1.00 87.44 98 VAL A CA 1
ATOM 803 C C . VAL A 1 98 ? 3.008 7.784 -4.309 1.00 87.44 98 VAL A C 1
ATOM 805 O O . VAL A 1 98 ? 2.861 8.704 -5.109 1.00 87.44 98 VAL A O 1
ATOM 808 N N . GLU A 1 99 ? 4.039 7.727 -3.471 1.00 89.94 99 GLU A N 1
ATOM 809 C CA . GLU A 1 99 ? 5.109 8.733 -3.405 1.00 89.94 99 GLU A CA 1
ATOM 810 C C . GLU A 1 99 ? 6.413 8.248 -4.031 1.00 89.94 99 GLU A C 1
ATOM 812 O O . GLU A 1 99 ? 7.249 9.066 -4.394 1.00 89.94 99 GLU A O 1
ATOM 817 N N . GLN A 1 100 ? 6.622 6.936 -4.137 1.00 90.38 100 GLN A N 1
ATOM 818 C CA . GLN A 1 100 ? 7.826 6.403 -4.764 1.00 90.38 100 GLN A CA 1
ATOM 819 C C . GLN A 1 100 ? 7.614 4.969 -5.239 1.00 90.38 100 GLN A C 1
ATOM 821 O O . GLN A 1 100 ? 6.977 4.171 -4.553 1.00 90.38 100 GLN A O 1
ATOM 826 N N . LEU A 1 101 ? 8.214 4.627 -6.375 1.00 87.81 101 LEU A N 1
ATOM 827 C CA . LEU A 1 101 ? 8.388 3.257 -6.844 1.00 87.81 101 LEU A CA 1
ATOM 828 C C . LEU A 1 101 ? 9.886 2.966 -6.873 1.00 87.81 101 LEU A C 1
ATOM 830 O O . LEU A 1 101 ? 10.637 3.621 -7.593 1.00 87.81 101 LEU A O 1
ATOM 834 N N . ILE A 1 102 ? 10.336 1.999 -6.081 1.00 87.19 102 ILE A N 1
ATOM 835 C CA . ILE A 1 102 ? 11.744 1.611 -6.006 1.00 87.19 102 ILE A CA 1
ATOM 836 C C . ILE A 1 102 ? 11.860 0.173 -6.465 1.00 87.19 102 ILE A C 1
ATOM 838 O O . ILE A 1 102 ? 11.336 -0.737 -5.826 1.00 87.19 102 ILE A O 1
ATOM 842 N N . ARG A 1 103 ? 12.604 -0.051 -7.541 1.00 84.00 103 ARG A N 1
ATOM 843 C CA . ARG A 1 103 ? 12.971 -1.397 -7.952 1.00 84.00 103 ARG A CA 1
ATOM 844 C C . ARG A 1 103 ? 14.250 -1.802 -7.242 1.00 84.00 103 ARG A C 1
ATOM 846 O O . ARG A 1 103 ? 15.262 -1.119 -7.360 1.00 84.00 103 ARG A O 1
ATOM 853 N N . SER A 1 104 ? 14.205 -2.931 -6.556 1.00 82.56 104 SER A N 1
ATOM 854 C CA . SER A 1 104 ? 15.365 -3.649 -6.055 1.00 82.56 104 SER A CA 1
ATOM 855 C C . SER A 1 104 ? 15.592 -4.889 -6.902 1.00 82.56 104 SER A C 1
ATOM 857 O O . SER A 1 104 ? 14.665 -5.646 -7.200 1.00 82.56 104 SER A O 1
ATOM 859 N N . ILE A 1 105 ? 16.826 -5.069 -7.347 1.00 73.56 105 ILE A N 1
ATOM 860 C CA . ILE A 1 105 ? 17.248 -6.228 -8.123 1.00 73.56 105 ILE A CA 1
ATOM 861 C C . ILE A 1 105 ? 18.367 -6.878 -7.340 1.00 73.56 105 ILE A C 1
ATOM 863 O O . ILE A 1 105 ? 19.407 -6.255 -7.135 1.00 73.56 105 ILE A O 1
ATOM 867 N N . ASN A 1 106 ? 18.163 -8.122 -6.933 1.00 68.56 106 ASN A N 1
ATOM 868 C CA . ASN A 1 106 ? 19.224 -8.976 -6.438 1.00 68.56 106 ASN A CA 1
ATOM 869 C C . ASN A 1 106 ? 19.329 -10.227 -7.344 1.00 68.56 106 ASN A C 1
ATOM 871 O O . ASN A 1 106 ? 18.512 -10.412 -8.256 1.00 68.56 106 ASN A O 1
ATOM 875 N N . PRO A 1 107 ? 20.365 -11.062 -7.179 1.00 61.84 107 PRO A N 1
ATOM 876 C CA . PRO A 1 107 ? 20.597 -12.207 -8.059 1.00 61.84 107 PRO A CA 1
ATOM 877 C C . PRO A 1 107 ? 19.441 -13.213 -8.106 1.00 61.84 107 PRO A C 1
ATOM 879 O O . PRO A 1 107 ? 19.219 -13.818 -9.161 1.00 61.84 107 PRO A O 1
ATOM 882 N N . GLU A 1 108 ? 18.709 -13.350 -7.001 1.00 65.12 108 GLU A N 1
ATOM 883 C CA . GLU A 1 108 ? 17.678 -14.366 -6.768 1.00 65.12 108 GLU A CA 1
ATOM 884 C C . GLU A 1 108 ? 16.265 -13.844 -7.076 1.00 65.12 108 GLU A C 1
ATOM 886 O O . GLU A 1 108 ? 15.432 -14.579 -7.602 1.00 65.12 108 GLU A O 1
ATOM 891 N N . HIS A 1 109 ? 16.012 -12.557 -6.833 1.00 66.62 109 HIS A N 1
ATOM 892 C CA . HIS A 1 109 ? 14.699 -11.923 -6.871 1.00 66.62 109 HIS A CA 1
ATOM 893 C C . HIS A 1 109 ? 14.775 -10.464 -7.347 1.00 66.62 109 HIS A C 1
ATOM 895 O O . HIS A 1 109 ? 15.733 -9.731 -7.082 1.00 66.62 109 HIS A O 1
ATOM 901 N N . SER A 1 110 ? 13.720 -10.009 -8.026 1.00 73.56 110 SER A N 1
ATOM 902 C CA . SER A 1 110 ? 13.457 -8.583 -8.215 1.00 73.56 110 SER A CA 1
ATOM 903 C C . SER A 1 110 ? 12.229 -8.209 -7.393 1.00 73.56 110 SER A C 1
ATOM 905 O O . SER A 1 110 ? 11.195 -8.859 -7.470 1.00 73.56 110 SER A O 1
ATOM 907 N N . THR A 1 111 ? 12.322 -7.144 -6.612 1.00 80.06 111 THR A N 1
ATOM 908 C CA . THR A 1 111 ? 11.204 -6.652 -5.805 1.00 80.06 111 THR A CA 1
ATOM 909 C C . THR A 1 111 ? 10.947 -5.206 -6.175 1.00 80.06 111 THR A C 1
ATOM 911 O O . THR A 1 111 ? 11.884 -4.425 -6.348 1.00 80.06 111 THR A O 1
ATOM 914 N N . LEU A 1 112 ? 9.682 -4.834 -6.307 1.00 83.69 112 LEU A N 1
ATOM 915 C CA . LEU A 1 112 ? 9.269 -3.444 -6.365 1.00 83.69 112 LEU A CA 1
ATOM 916 C C . LEU A 1 112 ? 8.686 -3.050 -5.017 1.00 83.69 112 LEU A C 1
ATOM 918 O O . LEU A 1 112 ? 7.743 -3.664 -4.519 1.00 83.69 112 LEU A O 1
ATOM 922 N N . PHE A 1 113 ? 9.257 -1.999 -4.451 1.00 87.94 113 PHE A N 1
ATOM 923 C CA . PHE A 1 113 ? 8.742 -1.330 -3.275 1.00 87.94 113 PHE A CA 1
ATOM 924 C C . PHE A 1 113 ? 7.912 -0.136 -3.724 1.00 87.94 113 PHE A C 1
ATOM 926 O O . PHE A 1 113 ? 8.408 0.751 -4.423 1.00 87.94 113 PHE A O 1
ATOM 933 N N . VAL A 1 114 ? 6.657 -0.101 -3.298 1.00 88.25 114 VAL A N 1
ATOM 934 C CA . VAL A 1 114 ? 5.764 1.035 -3.515 1.00 88.25 114 VAL A CA 1
ATOM 935 C C . VAL A 1 114 ? 5.679 1.789 -2.198 1.00 88.25 114 VAL A C 1
ATOM 937 O O . VAL A 1 114 ? 5.071 1.306 -1.246 1.00 88.25 114 VAL A O 1
ATOM 940 N N . LYS A 1 115 ? 6.303 2.963 -2.111 1.00 91.19 115 LYS A N 1
ATOM 941 C CA . LYS A 1 115 ? 6.126 3.840 -0.952 1.00 91.19 115 LYS A CA 1
ATOM 942 C C . LYS A 1 115 ? 4.864 4.651 -1.129 1.00 91.19 115 LYS A C 1
ATOM 944 O O . LYS A 1 115 ? 4.689 5.326 -2.148 1.00 91.19 115 LYS A O 1
ATOM 949 N N . VAL A 1 116 ? 4.014 4.620 -0.117 1.00 91.06 116 VAL A N 1
ATOM 950 C CA . VAL A 1 116 ? 2.730 5.305 -0.121 1.00 91.06 116 VAL A CA 1
ATOM 951 C C . VAL A 1 116 ? 2.546 6.134 1.140 1.00 91.06 116 VAL A C 1
ATOM 953 O O . VAL A 1 116 ? 3.100 5.813 2.188 1.00 91.06 116 VAL A O 1
ATOM 956 N N . ARG A 1 117 ? 1.743 7.193 1.052 1.00 92.19 117 ARG A N 1
ATOM 957 C CA . ARG A 1 117 ? 1.289 7.979 2.203 1.00 92.19 117 ARG A CA 1
ATOM 958 C C . ARG A 1 117 ? -0.194 7.757 2.438 1.00 92.19 117 ARG A C 1
ATOM 960 O O . ARG A 1 117 ? -0.982 7.955 1.515 1.00 92.19 117 ARG A O 1
ATOM 967 N N . ILE A 1 118 ? -0.563 7.409 3.666 1.00 91.75 118 ILE A N 1
ATOM 968 C CA . ILE A 1 118 ? -1.960 7.285 4.093 1.00 91.75 118 ILE A CA 1
ATOM 969 C C . ILE A 1 118 ? -2.576 8.683 4.200 1.00 91.75 118 ILE A C 1
ATOM 971 O O . ILE A 1 118 ? -1.980 9.589 4.788 1.00 91.75 118 ILE A O 1
ATOM 975 N N . LEU A 1 119 ? -3.761 8.874 3.626 1.00 89.62 119 LEU A N 1
ATOM 976 C CA . LEU A 1 119 ? -4.390 10.192 3.493 1.00 89.62 119 LEU A CA 1
ATOM 977 C C . LEU A 1 119 ? -5.562 10.430 4.454 1.00 89.62 119 LEU A C 1
ATOM 979 O O . LEU A 1 119 ? -5.930 11.584 4.669 1.00 89.62 119 LEU A O 1
ATOM 983 N N . ASN A 1 120 ? -6.137 9.376 5.034 1.00 88.62 120 ASN A N 1
ATOM 984 C CA . ASN A 1 120 ? -7.334 9.447 5.875 1.00 88.62 120 ASN A CA 1
ATOM 985 C C . ASN A 1 120 ? -7.277 8.486 7.074 1.00 88.62 120 ASN A C 1
ATOM 987 O O . ASN A 1 120 ? -6.387 7.637 7.169 1.00 88.62 120 ASN A O 1
ATOM 991 N N . GLY A 1 121 ? -8.233 8.635 7.993 1.00 87.88 121 GLY A N 1
ATOM 992 C CA . GLY A 1 121 ? -8.338 7.816 9.194 1.00 87.88 121 GLY A CA 1
ATOM 993 C C . GLY A 1 121 ? -7.239 8.062 10.233 1.00 87.88 121 GLY A C 1
ATOM 994 O O . GLY A 1 121 ? -6.474 9.026 10.178 1.00 87.88 121 GLY A O 1
ATOM 995 N N . HIS A 1 122 ? -7.163 7.151 11.204 1.00 87.88 122 HIS A N 1
ATOM 996 C CA . HIS A 1 122 ? -6.297 7.267 12.383 1.00 87.88 122 HIS A CA 1
ATOM 997 C C . HIS A 1 122 ? -4.798 7.372 12.047 1.00 87.88 122 HIS A C 1
ATOM 999 O O . HIS A 1 122 ? -4.043 8.058 12.729 1.00 87.88 122 HIS A O 1
ATOM 1005 N N . PHE A 1 123 ? -4.374 6.722 10.963 1.00 88.94 123 PHE A N 1
ATOM 1006 C CA . PHE A 1 123 ? -2.973 6.628 10.546 1.00 88.94 123 PHE A CA 1
ATOM 1007 C C . PHE A 1 123 ? -2.611 7.630 9.436 1.00 88.94 123 PHE A C 1
ATOM 1009 O O . PHE A 1 123 ? -1.636 7.442 8.708 1.00 88.94 123 PHE A O 1
ATOM 1016 N N . LYS A 1 124 ? -3.389 8.711 9.289 1.00 89.94 124 LYS A N 1
ATOM 1017 C CA . LYS A 1 124 ? -3.132 9.783 8.318 1.00 89.94 124 LYS A CA 1
ATOM 1018 C C . LYS A 1 124 ? -1.695 10.309 8.421 1.00 89.94 124 LYS A C 1
ATOM 1020 O O . LYS A 1 124 ? -1.153 10.488 9.508 1.00 89.94 124 LYS A O 1
ATOM 1025 N N . ASN A 1 125 ? -1.103 10.612 7.266 1.00 89.31 125 ASN A N 1
ATOM 1026 C CA . ASN A 1 125 ? 0.264 11.103 7.068 1.00 89.31 125 ASN A CA 1
ATOM 1027 C C . ASN A 1 125 ? 1.388 10.097 7.343 1.00 89.31 125 ASN A C 1
ATOM 1029 O O . ASN A 1 125 ? 2.552 10.436 7.113 1.00 89.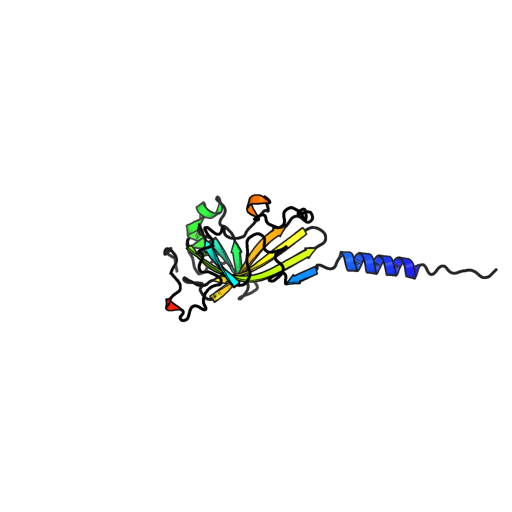31 125 ASN A O 1
ATOM 1033 N N . ILE A 1 126 ? 1.080 8.867 7.757 1.00 90.50 126 ILE A N 1
ATOM 1034 C CA . ILE A 1 126 ? 2.090 7.812 7.839 1.00 90.50 126 ILE A CA 1
ATOM 1035 C C . ILE A 1 126 ? 2.509 7.404 6.429 1.00 90.50 126 ILE A C 1
ATOM 1037 O O . ILE A 1 126 ? 1.676 7.164 5.550 1.00 90.50 126 ILE A O 1
ATOM 1041 N N . GLN A 1 127 ? 3.824 7.346 6.223 1.00 92.75 127 GLN A N 1
ATOM 1042 C CA . GLN A 1 127 ? 4.417 6.741 5.042 1.00 92.75 127 GLN A CA 1
ATOM 1043 C C . GLN A 1 127 ? 4.643 5.257 5.318 1.00 92.75 127 GLN A C 1
ATOM 1045 O O . GLN A 1 127 ? 5.227 4.903 6.341 1.00 92.75 127 GLN A O 1
ATOM 1050 N N . ALA A 1 128 ? 4.205 4.410 4.396 1.00 91.19 128 ALA A N 1
ATOM 1051 C CA . ALA A 1 128 ? 4.364 2.970 4.473 1.00 91.19 128 ALA A CA 1
ATOM 1052 C C . ALA A 1 128 ? 4.876 2.400 3.149 1.00 91.19 128 ALA A C 1
ATOM 1054 O O . ALA A 1 128 ? 4.769 3.034 2.097 1.00 91.19 128 ALA A O 1
ATOM 1055 N N . THR A 1 129 ? 5.451 1.203 3.207 1.00 90.88 129 THR A N 1
ATOM 1056 C CA . THR A 1 129 ? 5.972 0.486 2.040 1.00 90.88 129 THR A CA 1
ATOM 1057 C C . THR A 1 129 ? 5.112 -0.735 1.748 1.00 90.88 129 THR A C 1
ATOM 1059 O O . THR A 1 129 ? 4.854 -1.538 2.639 1.00 90.88 129 THR A O 1
ATOM 1062 N N . CYS A 1 130 ? 4.698 -0.891 0.495 1.00 87.56 130 CYS A N 1
ATOM 1063 C CA . CYS A 1 130 ? 4.027 -2.085 -0.005 1.00 87.56 130 CYS A CA 1
ATOM 1064 C C . CYS A 1 130 ? 5.006 -2.898 -0.869 1.00 87.56 130 CYS A C 1
ATOM 1066 O O . CYS A 1 130 ? 5.814 -2.317 -1.605 1.00 87.56 130 CYS A O 1
ATOM 1068 N N . PHE A 1 131 ? 4.909 -4.228 -0.822 1.00 83.81 131 PHE A N 1
ATOM 1069 C CA . PHE A 1 131 ? 5.815 -5.131 -1.537 1.00 83.81 131 PHE A CA 1
ATOM 1070 C C . PHE A 1 131 ? 5.147 -5.825 -2.722 1.00 83.81 131 PHE A C 1
ATOM 1072 O O . PHE A 1 131 ? 4.089 -6.449 -2.593 1.00 83.81 131 PHE A O 1
ATOM 1079 N N . LEU A 1 132 ? 5.819 -5.775 -3.870 1.00 78.44 132 LEU A N 1
ATOM 1080 C CA . LEU A 1 132 ? 5.489 -6.570 -5.044 1.00 78.44 132 LEU A CA 1
ATOM 1081 C C . LEU A 1 132 ? 6.712 -7.396 -5.455 1.00 78.44 132 LEU A C 1
ATOM 1083 O O . LEU A 1 132 ? 7.724 -6.844 -5.892 1.00 78.44 132 LEU A O 1
ATOM 1087 N N . ASN A 1 133 ? 6.611 -8.719 -5.340 1.00 74.06 133 ASN A N 1
ATOM 1088 C CA . ASN A 1 133 ? 7.638 -9.617 -5.855 1.00 74.06 133 ASN A CA 1
ATOM 1089 C C . ASN A 1 133 ? 7.455 -9.771 -7.364 1.00 74.06 133 ASN A C 1
ATOM 1091 O O . ASN A 1 133 ? 6.419 -10.240 -7.835 1.00 74.06 133 ASN A O 1
ATOM 1095 N N . ILE A 1 134 ? 8.466 -9.342 -8.113 1.00 70.44 134 ILE A N 1
ATOM 1096 C CA . ILE A 1 134 ? 8.482 -9.372 -9.570 1.00 70.44 134 ILE A CA 1
ATOM 1097 C C . ILE A 1 134 ? 9.410 -10.502 -9.993 1.00 70.44 134 ILE A C 1
ATOM 1099 O O . ILE A 1 134 ? 10.598 -10.512 -9.659 1.00 70.44 134 ILE A O 1
ATOM 1103 N N . ASP A 1 135 ? 8.887 -11.446 -10.770 1.00 62.47 135 ASP A N 1
ATOM 1104 C CA . ASP A 1 135 ? 9.747 -12.462 -11.359 1.00 62.47 135 ASP A CA 1
ATOM 1105 C C . ASP A 1 135 ? 10.770 -11.794 -12.296 1.00 62.47 135 ASP A C 1
ATOM 1107 O O . ASP A 1 135 ? 10.449 -10.905 -13.097 1.00 62.47 135 ASP A O 1
ATOM 1111 N N . LYS A 1 136 ? 12.029 -12.231 -12.191 1.00 57.47 136 LYS A N 1
ATOM 1112 C CA . LYS A 1 136 ? 13.194 -11.709 -12.919 1.00 57.47 136 LYS A CA 1
ATOM 1113 C C . LYS A 1 136 ? 12.987 -11.721 -14.442 1.00 57.47 136 LYS A C 1
ATOM 1115 O O . LYS A 1 136 ? 13.669 -10.976 -15.144 1.00 57.47 136 LYS A O 1
ATOM 1120 N N . TYR A 1 137 ? 12.034 -12.521 -14.927 1.00 53.09 137 TYR A N 1
ATOM 1121 C CA . TYR A 1 137 ? 11.729 -12.758 -16.337 1.00 53.09 137 TYR A CA 1
ATOM 1122 C C . TYR A 1 137 ? 10.343 -12.279 -16.770 1.00 53.09 137 TYR A C 1
ATOM 1124 O O . TYR A 1 137 ? 9.768 -12.856 -17.689 1.00 53.09 137 TYR A O 1
ATOM 1132 N N . THR A 1 138 ? 9.799 -11.235 -16.140 1.00 58.03 138 THR A N 1
ATOM 1133 C CA . THR A 1 138 ? 8.591 -10.601 -16.688 1.00 58.03 138 THR A CA 1
ATOM 1134 C C . THR A 1 138 ? 8.906 -10.132 -18.116 1.00 58.03 138 THR A C 1
ATOM 1136 O O . THR A 1 138 ? 9.778 -9.278 -18.314 1.00 58.03 138 THR A O 1
ATOM 1139 N N . ASP A 1 139 ? 8.275 -10.762 -19.111 1.00 57.19 139 ASP A N 1
ATOM 1140 C CA . ASP A 1 139 ? 8.570 -10.541 -20.526 1.00 57.19 139 ASP A CA 1
ATOM 1141 C C . ASP A 1 139 ? 8.313 -9.059 -20.861 1.00 57.19 139 ASP A C 1
ATOM 1143 O O . ASP A 1 139 ? 7.301 -8.491 -20.435 1.00 57.19 139 ASP A O 1
ATOM 1147 N N . PRO A 1 140 ? 9.214 -8.383 -21.600 1.00 58.53 140 PRO A N 1
ATOM 1148 C CA . PRO A 1 140 ? 9.012 -7.002 -22.026 1.00 58.53 140 PRO A CA 1
ATOM 1149 C C . PRO A 1 140 ? 7.693 -6.731 -22.775 1.00 58.53 140 PRO A C 1
ATOM 1151 O O . PRO A 1 140 ? 7.309 -5.569 -22.892 1.00 58.53 140 PRO A O 1
ATOM 1154 N N . ILE A 1 141 ? 6.993 -7.752 -23.267 1.00 55.47 141 ILE A N 1
ATOM 1155 C CA . ILE A 1 141 ? 5.673 -7.639 -23.906 1.00 55.47 141 ILE A CA 1
ATOM 1156 C C . ILE A 1 141 ? 4.541 -7.456 -22.877 1.00 55.47 141 ILE A C 1
ATOM 1158 O O . ILE A 1 141 ? 3.475 -6.944 -23.208 1.00 55.47 141 ILE A O 1
ATOM 1162 N N . GLU A 1 142 ? 4.753 -7.808 -21.610 1.00 60.81 142 GLU A N 1
ATOM 1163 C CA . GLU A 1 142 ? 3.709 -7.782 -20.579 1.00 60.81 142 GLU A CA 1
ATOM 1164 C C . GLU A 1 142 ? 3.684 -6.490 -19.743 1.00 60.81 142 GLU A C 1
ATOM 1166 O O . GLU A 1 142 ? 3.044 -6.423 -18.698 1.00 60.81 142 GLU A O 1
ATOM 1171 N N . ARG A 1 143 ? 4.361 -5.440 -20.223 1.00 60.84 143 ARG A N 1
ATOM 1172 C CA . ARG A 1 143 ? 4.626 -4.183 -19.498 1.00 60.84 143 ARG A CA 1
ATOM 1173 C C . ARG A 1 143 ? 3.406 -3.307 -19.213 1.00 60.84 143 ARG A C 1
ATOM 1175 O O . ARG A 1 143 ? 3.469 -2.494 -18.300 1.00 60.84 143 ARG A O 1
ATOM 1182 N N . ASP A 1 144 ? 2.321 -3.481 -19.961 1.00 62.88 144 ASP A N 1
ATOM 1183 C CA . ASP A 1 144 ? 1.075 -2.731 -19.747 1.00 62.88 144 ASP A CA 1
ATOM 1184 C C . ASP A 1 144 ? 0.089 -3.476 -18.835 1.00 62.88 144 ASP A C 1
ATOM 1186 O O . ASP A 1 144 ? -0.989 -2.963 -18.527 1.00 62.88 144 ASP A O 1
ATOM 1190 N N . LYS A 1 145 ? 0.440 -4.696 -18.409 1.00 70.75 145 LYS A N 1
ATOM 1191 C CA . LYS A 1 145 ? -0.434 -5.546 -17.606 1.00 70.75 145 LYS A CA 1
ATOM 1192 C C . LYS A 1 145 ? -0.330 -5.214 -16.121 1.00 70.75 145 LYS A C 1
ATOM 1194 O O . LYS A 1 145 ? 0.733 -4.878 -15.595 1.00 70.75 145 LYS A O 1
ATOM 1199 N N . SER A 1 146 ? -1.4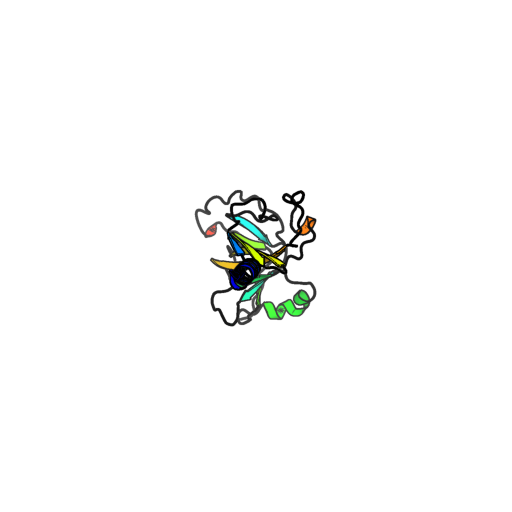44 -5.358 -15.415 1.00 73.81 146 SER A N 1
ATOM 1200 C CA . SER A 1 146 ? -1.462 -5.219 -13.954 1.00 73.81 146 SER A CA 1
ATOM 1201 C C . SER A 1 146 ? -0.789 -6.411 -13.263 1.00 73.81 146 SER A C 1
ATOM 1203 O O . SER A 1 146 ? -0.732 -7.513 -13.811 1.00 73.81 146 SER A O 1
ATOM 1205 N N . TYR A 1 147 ? -0.352 -6.247 -12.009 1.00 74.06 147 TYR A N 1
ATOM 1206 C CA . TYR A 1 147 ? 0.191 -7.367 -11.222 1.00 74.06 147 TYR A CA 1
ATOM 1207 C C . TYR A 1 147 ? -0.772 -8.570 -11.130 1.00 74.06 147 TYR A C 1
ATOM 1209 O O . TYR A 1 147 ? -0.322 -9.716 -11.098 1.00 74.06 147 TYR A O 1
ATOM 1217 N N . LYS A 1 148 ? -2.092 -8.317 -11.135 1.00 74.88 148 LYS A N 1
ATOM 1218 C CA . LYS A 1 148 ? -3.137 -9.355 -11.134 1.00 74.88 148 LYS A CA 1
ATOM 1219 C C . LYS A 1 148 ? -3.108 -10.178 -12.420 1.00 74.88 148 LYS A C 1
ATOM 1221 O O . LYS A 1 148 ? -3.206 -11.401 -12.375 1.00 74.88 148 LYS A O 1
ATOM 1226 N N . GLU A 1 149 ? -2.948 -9.512 -13.559 1.00 75.62 149 GLU A N 1
ATOM 1227 C CA . GLU A 1 149 ? -2.871 -10.151 -14.878 1.00 75.62 149 GLU A CA 1
ATOM 1228 C C . GLU A 1 149 ? -1.573 -10.939 -15.055 1.00 75.62 149 GLU A C 1
ATOM 1230 O O . GLU A 1 149 ? -1.579 -12.017 -15.647 1.00 75.62 149 GLU A O 1
ATOM 1235 N N . LEU A 1 150 ? -0.483 -10.430 -14.483 1.00 72.88 150 LEU A N 1
ATOM 1236 C CA . LEU A 1 150 ? 0.832 -11.069 -14.475 1.00 72.88 150 LEU A CA 1
ATOM 1237 C C . LEU A 1 150 ? 0.948 -12.220 -13.465 1.00 72.88 150 LEU A C 1
ATOM 1239 O O . LEU A 1 150 ? 1.981 -12.881 -13.411 1.00 72.88 150 LEU A O 1
ATOM 1243 N N . ARG A 1 151 ? -0.091 -12.461 -12.650 1.00 71.88 151 ARG A N 1
ATOM 1244 C CA . ARG A 1 151 ? -0.088 -13.449 -11.554 1.00 71.88 151 ARG A CA 1
ATOM 1245 C C . ARG A 1 151 ? 1.096 -13.277 -10.595 1.00 71.88 151 ARG A C 1
ATOM 1247 O O . ARG A 1 151 ? 1.571 -14.252 -10.013 1.00 71.88 151 ARG A O 1
ATOM 1254 N N . LEU A 1 152 ? 1.567 -12.042 -10.428 1.00 73.50 152 LEU A N 1
ATOM 1255 C CA . LEU A 1 152 ? 2.613 -11.736 -9.463 1.00 73.50 152 LEU A CA 1
ATOM 1256 C C . LEU A 1 152 ? 2.059 -11.903 -8.048 1.00 73.50 152 LEU A C 1
ATOM 1258 O O . LEU A 1 152 ? 0.904 -11.568 -7.769 1.00 73.50 152 LEU A O 1
ATOM 1262 N N . ILE A 1 153 ? 2.900 -12.404 -7.145 1.00 71.81 153 ILE A N 1
ATOM 1263 C CA . ILE A 1 153 ? 2.552 -12.510 -5.730 1.00 71.81 153 ILE A CA 1
ATOM 1264 C C . ILE A 1 153 ? 2.745 -11.128 -5.117 1.00 71.81 153 ILE A C 1
ATOM 1266 O O . ILE A 1 153 ? 3.867 -10.669 -4.888 1.00 71.81 153 ILE A O 1
ATOM 1270 N N . ALA A 1 154 ? 1.623 -10.454 -4.903 1.00 68.69 154 ALA A N 1
ATOM 1271 C CA . ALA A 1 154 ? 1.585 -9.133 -4.322 1.00 68.69 154 ALA A CA 1
ATOM 1272 C C . ALA A 1 154 ? 1.151 -9.211 -2.860 1.00 68.69 154 ALA A C 1
ATOM 1274 O O . ALA A 1 154 ? 0.085 -9.744 -2.552 1.00 68.69 154 ALA A O 1
ATOM 1275 N N . GLU A 1 155 ? 1.952 -8.626 -1.977 1.00 77.12 155 GLU A N 1
ATOM 1276 C CA . GLU A 1 155 ? 1.533 -8.360 -0.600 1.00 77.12 155 GLU A CA 1
ATOM 1277 C C . GLU A 1 155 ? 0.837 -7.004 -0.492 1.00 77.12 155 GLU A C 1
ATOM 1279 O O . GLU A 1 155 ? 0.302 -6.668 0.554 1.00 77.12 155 GLU A O 1
ATOM 1284 N N . ILE A 1 156 ? 0.795 -6.229 -1.574 1.00 75.00 156 ILE A N 1
ATOM 1285 C CA . ILE A 1 156 ? 0.148 -4.923 -1.593 1.00 75.00 156 ILE A CA 1
ATOM 1286 C C . ILE A 1 156 ? -1.368 -5.037 -1.341 1.00 75.00 156 ILE A C 1
ATOM 1288 O O . ILE A 1 156 ? -2.014 -5.972 -1.826 1.00 75.00 156 ILE A O 1
ATOM 1292 N N . PRO A 1 157 ? -1.966 -4.066 -0.631 1.00 74.88 157 PRO A N 1
ATOM 1293 C CA . PRO A 1 157 ? -3.412 -3.907 -0.582 1.00 74.88 157 PRO A CA 1
ATOM 1294 C C . PRO A 1 157 ? -4.056 -3.958 -1.964 1.00 74.88 157 PRO A C 1
ATOM 1296 O O . PRO A 1 157 ? -3.602 -3.254 -2.865 1.00 74.88 157 PRO A O 1
ATOM 1299 N N . ASP A 1 158 ? -5.137 -4.728 -2.123 1.00 72.94 158 ASP A N 1
ATOM 1300 C CA . ASP A 1 158 ? -5.899 -4.718 -3.369 1.00 72.94 158 ASP A CA 1
ATOM 1301 C C . ASP A 1 158 ? -6.560 -3.336 -3.544 1.00 72.94 158 ASP A C 1
ATOM 1303 O O . ASP A 1 158 ? -7.419 -2.950 -2.738 1.00 72.94 158 ASP A O 1
ATOM 1307 N N . PRO A 1 159 ? -6.194 -2.568 -4.586 1.00 68.00 159 PRO A N 1
ATOM 1308 C CA . PRO A 1 159 ? -6.878 -1.323 -4.879 1.00 68.00 159 PRO A CA 1
ATOM 1309 C C . PRO A 1 159 ? -8.216 -1.648 -5.553 1.00 68.00 159 PRO A C 1
ATOM 1311 O O . PRO A 1 159 ? -8.276 -2.473 -6.470 1.00 68.00 159 PRO A O 1
ATOM 1314 N N . ALA A 1 160 ? -9.300 -1.023 -5.091 1.00 56.91 160 ALA A N 1
ATOM 1315 C CA . ALA A 1 160 ? -10.652 -1.355 -5.553 1.00 56.91 160 ALA A CA 1
ATOM 1316 C C . ALA A 1 160 ? -10.915 -0.839 -6.942 1.00 56.91 160 ALA A C 1
ATOM 1318 O O . ALA A 1 160 ? -11.465 -1.524 -7.797 1.00 56.91 160 ALA A O 1
ATOM 1319 N N . VAL A 1 161 ? -10.529 0.405 -7.125 1.00 54.19 161 VAL A N 1
ATOM 1320 C CA . VAL A 1 161 ? -10.895 1.250 -8.233 1.00 54.19 161 VAL A CA 1
ATOM 1321 C C . VAL A 1 161 ? -9.882 2.384 -8.140 1.00 54.19 161 VAL A C 1
ATOM 1323 O O . VAL A 1 161 ? -9.654 2.922 -7.051 1.00 54.19 161 VAL A O 1
ATOM 1326 N N . VAL A 1 162 ? -9.256 2.726 -9.268 1.00 49.09 162 VAL A N 1
ATOM 1327 C CA . VAL A 1 162 ? -8.781 4.092 -9.499 1.00 49.09 162 VAL A CA 1
ATOM 1328 C C . VAL A 1 162 ? -10.005 4.945 -9.234 1.00 49.09 162 VAL A C 1
ATOM 1330 O O . VAL A 1 162 ? -10.885 5.015 -10.091 1.00 49.09 162 VAL A O 1
ATOM 1333 N N . ILE A 1 163 ? -10.152 5.512 -8.032 1.00 44.66 163 ILE A N 1
ATOM 1334 C CA . ILE A 1 163 ? -11.025 6.670 -7.963 1.00 44.66 163 ILE A CA 1
ATOM 1335 C C . ILE A 1 163 ? -10.333 7.602 -8.939 1.00 44.66 163 ILE A C 1
ATOM 1337 O O . ILE A 1 163 ? -9.181 7.968 -8.704 1.00 44.66 163 ILE A O 1
ATOM 1341 N N . ASP A 1 164 ? -10.969 7.868 -10.077 1.00 41.94 164 ASP A N 1
ATOM 1342 C CA . ASP A 1 164 ? -10.502 8.894 -10.986 1.00 41.94 164 ASP A CA 1
ATOM 1343 C C . ASP A 1 164 ? -10.722 10.222 -10.254 1.00 41.94 164 ASP A C 1
ATOM 1345 O O . ASP A 1 164 ? -11.691 10.945 -10.450 1.00 41.94 164 ASP A O 1
ATOM 1349 N N . LEU A 1 165 ? -9.852 10.468 -9.277 1.00 46.03 165 LEU A N 1
ATOM 1350 C CA . LEU A 1 165 ? -9.622 11.746 -8.636 1.00 46.03 165 LEU A CA 1
ATOM 1351 C C . LEU A 1 165 ? -8.718 12.593 -9.546 1.00 46.03 165 LEU A C 1
ATOM 1353 O O . LEU A 1 165 ? -8.302 13.666 -9.126 1.00 46.03 165 LEU A O 1
ATOM 1357 N N . GLY A 1 166 ? -8.392 12.110 -10.758 1.00 40.91 166 GLY A N 1
ATOM 1358 C CA . GLY A 1 166 ? -7.330 12.618 -11.618 1.00 40.91 166 GLY A CA 1
ATOM 1359 C C . GLY A 1 166 ? -5.927 12.282 -11.098 1.00 40.91 166 GLY A C 1
ATOM 1360 O O . GLY A 1 166 ? -5.746 11.588 -10.092 1.00 40.91 166 GLY A O 1
ATOM 1361 N N . GLU A 1 167 ? -4.895 12.828 -11.758 1.00 49.56 167 GLU A N 1
ATOM 1362 C CA . GLU A 1 167 ? -3.781 13.388 -10.982 1.00 49.56 167 GLU A CA 1
ATOM 1363 C C . GLU A 1 167 ? -4.443 14.260 -9.926 1.00 49.56 167 GLU A C 1
ATOM 1365 O O . GLU A 1 167 ? -5.173 15.181 -10.288 1.00 49.56 167 GLU A O 1
ATOM 1370 N N . MET A 1 168 ? -4.313 13.883 -8.658 1.00 49.09 168 MET A N 1
ATOM 1371 C CA . MET A 1 168 ? -5.035 14.530 -7.574 1.00 49.09 168 MET A CA 1
ATOM 1372 C C . MET A 1 168 ? -4.926 16.054 -7.773 1.00 49.09 168 MET A C 1
ATOM 1374 O O . MET A 1 168 ? -3.793 16.552 -7.794 1.00 49.09 168 MET A O 1
ATOM 1378 N N . PRO A 1 169 ? -6.029 16.815 -7.952 1.00 49.12 169 PRO A N 1
ATOM 1379 C CA . PRO A 1 169 ? -5.936 18.249 -7.754 1.00 49.12 169 PRO A CA 1
ATOM 1380 C C . PRO A 1 169 ? -5.340 18.397 -6.362 1.0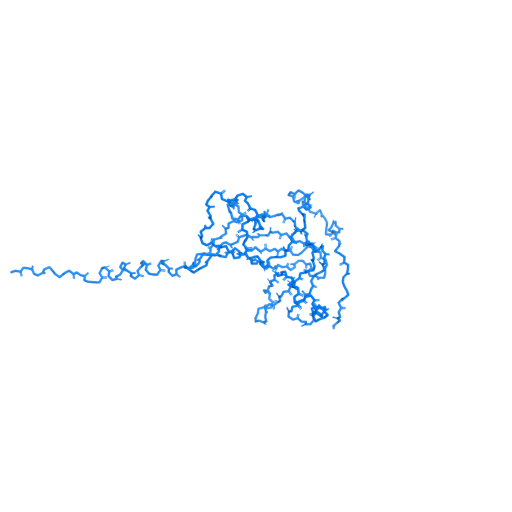0 49.12 169 PRO A C 1
ATOM 1382 O O . PRO A 1 169 ? -5.743 17.660 -5.457 1.00 49.12 169 PRO A O 1
ATOM 1385 N N . GLU A 1 170 ? -4.334 19.256 -6.201 1.00 49.72 170 GLU A N 1
ATOM 1386 C CA . GLU A 1 170 ? -3.821 19.597 -4.878 1.00 49.72 170 GLU A CA 1
ATOM 1387 C C . GLU A 1 170 ? -5.038 19.788 -3.970 1.00 49.72 170 GLU A C 1
ATOM 1389 O O . GLU A 1 170 ? -5.834 20.704 -4.202 1.00 49.72 170 GLU A O 1
ATOM 1394 N N . TYR A 1 171 ? -5.279 18.853 -3.037 1.00 54.34 171 TYR A N 1
ATOM 1395 C CA . TYR A 1 171 ? -6.409 18.966 -2.128 1.00 54.34 171 TYR A CA 1
ATOM 1396 C C . TYR A 1 171 ? -6.166 20.277 -1.405 1.00 54.34 171 TYR A C 1
ATOM 1398 O O . TYR A 1 171 ? -5.238 20.366 -0.603 1.00 54.34 171 TYR A O 1
ATOM 1406 N N . LYS A 1 172 ? -6.941 21.309 -1.765 1.00 50.31 172 LYS A N 1
ATOM 1407 C CA . LYS A 1 172 ? -6.699 22.673 -1.287 1.00 50.31 172 LYS A CA 1
ATOM 1408 C C . LYS A 1 172 ? -6.659 22.702 0.235 1.00 50.31 172 LYS A C 1
ATOM 1410 O O . LYS A 1 172 ? -5.877 23.457 0.795 1.00 50.31 172 LYS A O 1
ATOM 1415 N N . ASP A 1 173 ? -7.435 21.814 0.865 1.00 57.88 173 ASP A N 1
ATOM 1416 C CA . ASP A 1 173 ? -7.551 21.688 2.306 1.00 57.88 173 ASP A CA 1
ATOM 1417 C C . ASP A 1 173 ? -7.710 20.220 2.739 1.00 57.88 173 ASP A C 1
ATOM 1419 O O . ASP A 1 173 ? -8.451 19.445 2.124 1.00 57.88 173 ASP A O 1
ATOM 1423 N N . GLU A 1 174 ? -7.099 19.858 3.872 1.00 56.66 174 GLU A N 1
ATOM 1424 C CA . GLU A 1 174 ? -7.173 18.525 4.497 1.00 56.66 174 GLU A CA 1
ATOM 1425 C C . GLU A 1 174 ? -8.600 18.002 4.735 1.00 56.66 174 GLU A C 1
ATOM 1427 O O . GLU A 1 174 ? -8.795 16.796 4.860 1.00 56.66 174 GLU A O 1
ATOM 1432 N N . LYS A 1 175 ? -9.591 18.899 4.795 1.00 64.06 175 LYS A N 1
ATOM 1433 C CA . LYS A 1 175 ? -11.011 18.589 5.023 1.00 64.06 175 LYS A CA 1
ATOM 1434 C C . LYS A 1 175 ? -11.712 17.953 3.820 1.00 64.06 175 LYS A C 1
ATOM 1436 O O . LYS A 1 175 ? -12.846 17.509 3.951 1.00 64.06 175 LYS A O 1
ATOM 1441 N N . SER A 1 176 ? -11.079 17.967 2.649 1.00 68.06 176 SER A N 1
ATOM 1442 C CA . SER A 1 176 ? -11.662 17.447 1.405 1.00 68.06 176 SER A CA 1
ATOM 1443 C C . SER A 1 176 ? -11.410 15.952 1.184 1.00 68.06 176 SER A C 1
ATOM 1445 O O . SER A 1 176 ? -11.985 15.368 0.267 1.00 68.06 176 SER A O 1
ATOM 1447 N N . ILE A 1 177 ? -10.583 15.325 2.028 1.00 73.81 177 ILE A N 1
ATOM 1448 C CA . ILE A 1 177 ? -10.268 13.900 1.939 1.00 73.81 177 ILE A CA 1
ATOM 1449 C C . ILE A 1 177 ? -11.409 13.106 2.598 1.00 73.81 177 ILE A C 1
ATOM 1451 O O . ILE A 1 177 ? -11.704 13.345 3.768 1.00 73.81 177 ILE A O 1
ATOM 1455 N N . PRO A 1 178 ? -12.067 12.173 1.886 1.00 78.69 178 PRO A N 1
ATOM 1456 C CA . PRO A 1 178 ? -13.154 11.392 2.460 1.00 78.69 178 PRO A CA 1
ATOM 1457 C C . PRO A 1 178 ? -12.628 10.395 3.499 1.00 78.69 178 PRO A C 1
ATOM 1459 O O . PRO A 1 178 ? -11.604 9.737 3.291 1.00 78.69 178 PRO A O 1
ATOM 1462 N N . GLU A 1 179 ? -13.360 10.253 4.601 1.00 84.25 179 GLU A N 1
ATOM 1463 C CA . GLU A 1 179 ? -13.046 9.270 5.637 1.00 84.25 179 GLU A CA 1
ATOM 1464 C C . GLU A 1 179 ? -13.457 7.851 5.199 1.00 84.25 179 GLU A C 1
ATOM 1466 O O . GLU A 1 179 ? -14.455 7.687 4.484 1.00 84.25 179 GLU A O 1
ATOM 1471 N N . PRO A 1 180 ? -12.677 6.823 5.578 1.00 83.50 180 PRO A N 1
ATOM 1472 C CA . PRO A 1 180 ? -13.013 5.436 5.299 1.00 83.50 180 PRO A CA 1
ATOM 1473 C C . PRO A 1 180 ? -14.181 4.979 6.184 1.00 83.50 180 PRO A C 1
ATOM 1475 O O . PRO A 1 180 ? -14.584 5.672 7.122 1.00 83.50 180 PRO A O 1
ATOM 1478 N N . GLU A 1 181 ? -14.725 3.797 5.898 1.00 83.94 181 GLU A N 1
ATOM 1479 C CA . GLU A 1 181 ? -15.721 3.198 6.788 1.00 83.94 181 GLU A CA 1
ATOM 1480 C C . GLU A 1 181 ? -15.084 2.970 8.169 1.00 83.94 181 GLU A C 1
ATOM 1482 O O . GLU A 1 181 ? -13.977 2.437 8.248 1.00 83.94 181 GLU A O 1
ATOM 1487 N N . PRO A 1 182 ? -15.711 3.414 9.268 1.00 81.50 182 PRO A N 1
ATOM 1488 C CA . PRO A 1 182 ? -15.084 3.315 10.575 1.00 81.50 182 PRO A CA 1
ATOM 1489 C C . PRO A 1 182 ? -14.998 1.853 11.023 1.00 81.50 182 PRO A C 1
ATOM 1491 O O . PRO A 1 182 ? -15.981 1.118 10.952 1.00 81.50 182 PRO A O 1
ATOM 1494 N N . ILE A 1 183 ? -13.840 1.466 11.559 1.00 84.81 183 ILE A N 1
ATOM 1495 C CA . ILE A 1 183 ? -13.670 0.242 12.348 1.00 84.81 183 ILE A CA 1
ATOM 1496 C C . ILE A 1 183 ? -13.433 0.620 13.808 1.00 84.81 183 ILE A C 1
ATOM 1498 O O . ILE A 1 183 ? -12.853 1.668 14.108 1.00 84.81 183 ILE 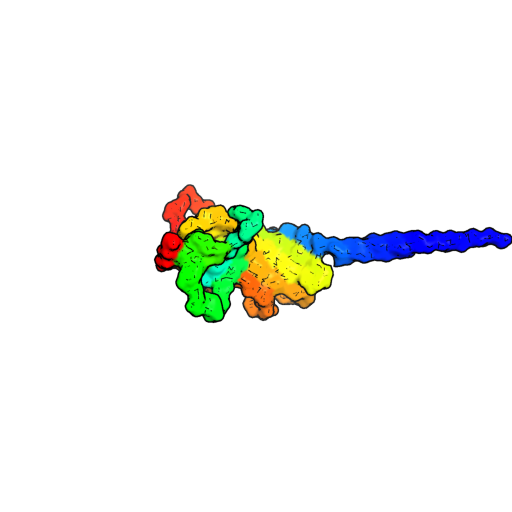A O 1
ATOM 1502 N N . THR A 1 184 ? -13.930 -0.202 14.726 1.00 84.50 184 THR A N 1
ATOM 1503 C CA . THR A 1 184 ? -13.780 0.043 16.160 1.00 84.50 184 THR A CA 1
ATOM 1504 C C . THR A 1 184 ? -12.438 -0.498 16.627 1.00 84.50 184 THR A C 1
ATOM 1506 O O . THR A 1 184 ? -12.244 -1.707 16.663 1.00 84.50 184 THR A O 1
ATOM 1509 N N . TYR A 1 185 ? -11.530 0.404 16.995 1.00 82.81 185 TYR A N 1
ATOM 1510 C CA . TYR A 1 185 ? -10.281 0.030 17.648 1.00 82.81 185 TYR A CA 1
ATOM 1511 C C . TYR A 1 185 ? -10.506 -0.206 19.138 1.00 82.81 185 TYR A C 1
ATOM 1513 O O . TYR A 1 185 ? -11.270 0.518 19.787 1.00 82.81 185 TYR A O 1
ATOM 1521 N N . THR A 1 186 ? -9.804 -1.190 19.682 1.00 81.12 186 THR A N 1
ATOM 1522 C CA . THR A 1 186 ? -9.659 -1.358 21.123 1.00 81.12 186 THR A CA 1
ATOM 1523 C C . THR A 1 186 ? -8.451 -0.544 21.594 1.00 81.12 186 THR A C 1
ATOM 1525 O O . THR A 1 186 ? -7.412 -0.590 20.926 1.00 81.12 186 THR A O 1
ATOM 1528 N N . PRO A 1 187 ? -8.579 0.219 22.694 1.00 70.81 187 PRO A N 1
ATOM 1529 C CA . PRO A 1 187 ? -7.445 0.878 23.331 1.00 70.81 187 PRO A CA 1
ATOM 1530 C C . PRO A 1 187 ? -6.309 -0.092 23.639 1.00 70.81 187 PRO A C 1
ATOM 1532 O O . PRO A 1 187 ? -6.610 -1.268 23.957 1.00 70.81 187 PRO A O 1
#